Protein AF-A0A1J3IM29-F1 (afdb_monomer_lite)

Organism: Noccaea caerulescens (NCBI:txid107243)

InterPro domains:
  IPR008383 Apoptosis inhibitory 5 [PF05918] (1-287)
  IPR008383 Apoptosis inhibitory 5 [PTHR12758] (1-287)
  IPR016024 Armadillo-type fold [SSF48371] (6-242)

pLDDT: mean 90.08, std 7.33, range [56.84, 97.88]

Radius of gyration: 24.49 Å; chains: 1; bounding box: 59×44×67 Å

Foldseek 3Di:
DPPVVVVVVLVVLVVVLQVPVLVSLVVLLVCLVPDPDVVVNVVSLVSCLPPVLVCLVPRCPVQVVSLVSNLVSLLVSLPDDDPVSVVSSLVSNCVGPCNDPPHDLVSLLVSLVSLCVQLVLVDADDLPPPPPSLVSLLSSLVSSLVSLVVPHDPQSSLVSCLPHCLVCLVSHDPVSNLSVLQSLLSCLLSHALVSLLSCLQSLLVVLCVLLPLDCPVDDRPVSSNVSSVSSNVSSCVRHVLSCCQRQVNQDCPVDPSNPVVDHSVVSVVSNVSSVVSSVVVVVVVVD

Secondary structure (DSSP, 8-state):
--HHHHHHHHHHHHHHHHH-HHHHHHHHHHHHHH---HHHHHHHHHHIIIIIGGGHHHHS-SHHHHHHHHHHHHHHHTTS--HHHHHHHHHHHHTSGGGSTT--HHHHHHHHHHHHHHHTTTS---TTT-HHHHHHHHHHHHHHHHHHHTT---HHHHHHIIIIIGGGGGGS-HHHHHHHHHHHHHHGGG--HHHHHHHHHHHHHHHHHHS-SS--SSPP-HHHHHHHHHHHHHHHHHSGGGGHHHH------SSGGG-TTS--HHHHHHHHHHHHHHHHHHHHHT-

Structure (mmCIF, N/CA/C/O backbone):
data_AF-A0A1J3IM29-F1
#
_entry.id   AF-A0A1J3IM29-F1
#
loop_
_atom_site.group_PDB
_atom_site.id
_atom_site.type_symbol
_atom_site.label_atom_id
_atom_site.label_alt_id
_atom_site.label_comp_id
_atom_site.label_asym_id
_atom_site.label_entity_id
_atom_site.label_seq_id
_atom_site.pdbx_PDB_ins_code
_atom_site.Cartn_x
_atom_site.Cartn_y
_atom_site.Cartn_z
_atom_site.occupancy
_atom_site.B_iso_or_equiv
_atom_site.auth_seq_id
_atom_site.auth_comp_id
_atom_site.auth_asym_id
_atom_site.auth_atom_id
_atom_site.pdbx_PDB_model_num
ATOM 1 N N . GLU A 1 1 ? -22.068 -22.653 21.932 1.00 56.84 1 GLU A N 1
ATOM 2 C CA . GLU A 1 1 ? -22.688 -21.631 22.800 1.00 56.84 1 GLU A CA 1
ATOM 3 C C . GLU A 1 1 ? -24.128 -21.448 22.386 1.00 56.84 1 GLU A C 1
ATOM 5 O O . GLU A 1 1 ? -24.396 -21.373 21.188 1.00 56.84 1 GLU A O 1
ATOM 10 N N . GLU A 1 2 ? -25.035 -21.410 23.354 1.00 73.88 2 GLU A N 1
ATOM 11 C CA . GLU A 1 2 ? -26.433 -21.080 23.102 1.00 73.88 2 GLU A CA 1
ATOM 12 C C . GLU A 1 2 ? -26.524 -19.612 22.659 1.00 73.88 2 GLU A C 1
ATOM 14 O O . GLU A 1 2 ? -25.998 -18.722 23.323 1.00 73.88 2 GLU A O 1
ATOM 19 N N . SER A 1 3 ? -27.172 -19.343 21.519 1.00 81.62 3 SER A N 1
ATOM 20 C CA . SER A 1 3 ? -27.292 -17.985 20.952 1.00 81.62 3 SER A CA 1
ATOM 21 C C . SER A 1 3 ? -27.814 -16.966 21.970 1.00 81.62 3 SER A C 1
ATOM 23 O O . SER A 1 3 ? -27.378 -15.820 21.981 1.00 81.62 3 SER A O 1
ATOM 25 N N . VAL A 1 4 ? -28.714 -17.409 22.852 1.00 88.25 4 VAL A N 1
ATOM 26 C CA . VAL A 1 4 ? -29.333 -16.589 23.898 1.00 88.25 4 VAL A CA 1
ATOM 27 C C . VAL A 1 4 ? -28.310 -16.123 24.936 1.00 88.25 4 VAL A C 1
ATOM 29 O O . VAL A 1 4 ? -28.324 -14.960 25.331 1.00 88.25 4 VAL A O 1
ATOM 32 N N . GLU A 1 5 ? -27.399 -17.003 25.355 1.00 88.69 5 GLU A N 1
ATOM 33 C CA . GLU A 1 5 ? -26.349 -16.671 26.322 1.00 88.69 5 GLU A CA 1
ATOM 34 C C . GLU A 1 5 ? -25.374 -15.647 25.733 1.00 88.69 5 GLU A C 1
ATOM 36 O O . GLU A 1 5 ? -25.067 -14.635 26.364 1.00 88.69 5 GLU A O 1
ATOM 41 N N . ARG A 1 6 ? -24.960 -15.852 24.478 1.00 87.25 6 ARG A N 1
ATOM 42 C CA . ARG A 1 6 ? -24.097 -14.906 23.760 1.00 87.25 6 ARG A CA 1
ATOM 43 C C . ARG A 1 6 ? -24.734 -13.521 23.657 1.00 87.25 6 ARG A C 1
ATOM 45 O O . ARG A 1 6 ? -24.065 -12.519 23.904 1.00 87.25 6 ARG A O 1
ATOM 52 N N . ASP A 1 7 ? -26.016 -13.456 23.310 1.00 90.06 7 ASP A N 1
ATOM 53 C CA . ASP A 1 7 ? -26.728 -12.184 23.201 1.00 90.06 7 ASP A CA 1
ATOM 54 C C . ASP A 1 7 ? -26.839 -11.482 24.559 1.00 90.06 7 ASP A C 1
ATOM 56 O O . ASP A 1 7 ? -26.623 -10.270 24.640 1.00 90.06 7 ASP A O 1
ATOM 60 N N . ALA A 1 8 ? -27.082 -12.228 25.641 1.00 92.31 8 ALA A N 1
ATOM 61 C CA . ALA A 1 8 ? -27.077 -11.678 26.994 1.00 92.31 8 ALA A CA 1
ATOM 62 C C . ALA A 1 8 ? -25.703 -11.094 27.375 1.00 92.31 8 ALA A C 1
ATOM 64 O O . ALA A 1 8 ? -25.636 -9.969 27.879 1.00 92.31 8 ALA A O 1
ATOM 65 N N . VAL A 1 9 ? -24.605 -11.798 27.068 1.00 91.38 9 VAL A N 1
ATOM 66 C CA . VAL A 1 9 ? -23.230 -11.306 27.287 1.00 91.38 9 VAL A CA 1
ATOM 67 C C . VAL A 1 9 ? -22.970 -10.032 26.485 1.00 91.38 9 VAL A C 1
ATOM 69 O O . VAL A 1 9 ? -22.487 -9.038 27.029 1.00 91.38 9 VAL A O 1
ATOM 72 N N . HIS A 1 10 ? -23.346 -10.016 25.205 1.00 93.06 10 HIS A N 1
ATOM 73 C CA . HIS A 1 10 ? -23.180 -8.845 24.347 1.00 93.06 10 HIS A CA 1
ATOM 74 C C . HIS A 1 10 ? -23.930 -7.614 24.871 1.00 93.06 10 HIS A C 1
ATOM 76 O O . HIS A 1 10 ? -23.389 -6.505 24.811 1.00 93.06 10 HIS A O 1
ATOM 82 N N . GLN A 1 11 ? -25.149 -7.794 25.392 1.00 92.81 11 GLN A N 1
ATOM 83 C CA . GLN A 1 11 ? -25.939 -6.714 25.995 1.00 92.81 11 GLN A CA 1
ATOM 84 C C . GLN A 1 11 ? -25.337 -6.220 27.315 1.00 92.81 11 GLN A C 1
ATOM 86 O O . GLN A 1 11 ? -25.303 -5.010 27.565 1.00 92.81 11 GLN A O 1
ATOM 91 N N . ALA A 1 12 ? -24.819 -7.130 28.143 1.00 93.62 12 ALA A N 1
ATOM 92 C CA . ALA A 1 12 ? -24.136 -6.774 29.382 1.00 93.62 12 ALA A CA 1
ATOM 93 C C . ALA A 1 12 ? -22.876 -5.939 29.104 1.00 93.62 12 ALA A C 1
ATOM 95 O O . ALA A 1 12 ? -22.708 -4.864 29.679 1.00 93.62 12 ALA A O 1
ATOM 96 N N . PHE A 1 13 ? -22.038 -6.367 28.155 1.00 93.19 13 PHE A N 1
ATOM 97 C CA . PHE A 1 13 ? -20.877 -5.591 27.721 1.00 93.19 13 PHE A CA 1
ATOM 98 C C . PHE A 1 13 ? -21.275 -4.233 27.138 1.00 93.19 13 PHE A C 1
ATOM 100 O O . PHE A 1 13 ? -20.695 -3.226 27.532 1.00 93.19 13 PHE A O 1
ATOM 107 N N . MET A 1 14 ? -22.310 -4.149 26.296 1.00 95.12 14 MET A N 1
ATOM 108 C CA . MET A 1 14 ? -22.771 -2.852 25.778 1.00 95.12 14 MET A CA 1
ATOM 109 C C . MET A 1 14 ? -23.259 -1.910 26.876 1.00 95.12 14 MET A C 1
ATOM 111 O O . MET A 1 14 ? -23.044 -0.701 26.793 1.00 95.12 14 MET A O 1
ATOM 115 N N . SER A 1 15 ? -23.867 -2.451 27.928 1.00 94.19 15 SER A N 1
ATOM 116 C CA . SER A 1 15 ? -24.256 -1.664 29.098 1.00 94.19 15 SER A CA 1
ATOM 117 C C . SER A 1 15 ? -23.035 -1.088 29.826 1.00 94.19 15 SER A C 1
ATOM 119 O O . SER A 1 15 ? -23.058 0.086 30.189 1.00 94.19 15 SER A O 1
ATOM 121 N N . LEU A 1 16 ? -21.953 -1.862 29.977 1.00 93.44 16 LEU A N 1
ATOM 122 C CA . LEU A 1 16 ? -20.689 -1.386 30.561 1.00 93.44 16 LEU A CA 1
ATOM 123 C C . LEU A 1 16 ? -20.006 -0.334 29.679 1.00 93.44 16 LEU A C 1
ATOM 125 O O . LEU A 1 16 ? -19.586 0.707 30.177 1.00 93.44 16 LEU A O 1
ATOM 129 N N . PHE A 1 17 ? -19.974 -0.558 28.364 1.00 93.25 17 PHE A N 1
ATOM 130 C CA . PHE A 1 17 ? -19.426 0.399 27.402 1.00 93.25 17 PHE A CA 1
ATOM 131 C C . PHE A 1 17 ? -20.112 1.759 27.485 1.00 93.25 17 PHE A C 1
ATOM 133 O O . PHE A 1 17 ? -19.439 2.780 27.460 1.00 93.25 17 PHE A O 1
ATOM 140 N N . ARG A 1 18 ? -21.441 1.790 27.621 1.00 93.50 18 ARG A N 1
ATOM 141 C CA . ARG A 1 18 ? -22.179 3.053 27.766 1.00 93.50 18 ARG A CA 1
ATOM 142 C C . ARG A 1 18 ? -21.954 3.750 29.107 1.00 93.50 18 ARG A C 1
ATOM 144 O O . ARG A 1 18 ? -22.164 4.955 29.184 1.00 93.50 18 ARG A O 1
ATOM 151 N N . GLN A 1 19 ? -21.561 3.016 30.148 1.00 95.00 19 GLN A N 1
ATOM 152 C CA . GLN A 1 19 ? -21.218 3.601 31.447 1.00 95.00 19 GLN A CA 1
ATOM 153 C C . GLN A 1 19 ? -19.814 4.210 31.433 1.00 95.00 19 GLN A C 1
ATOM 155 O O . GLN A 1 19 ? -19.637 5.335 31.889 1.00 95.00 19 GLN A O 1
ATOM 160 N N . ASP A 1 20 ? -18.832 3.480 30.899 1.00 95.69 20 ASP A N 1
ATOM 161 C CA . ASP A 1 20 ? -17.453 3.949 30.764 1.00 95.69 20 ASP A CA 1
ATOM 162 C C . ASP A 1 20 ? -16.781 3.309 29.541 1.00 95.69 20 ASP A C 1
ATOM 164 O O . ASP A 1 20 ? -16.167 2.236 29.612 1.00 95.69 20 ASP A O 1
ATOM 168 N N . THR A 1 21 ? -16.885 3.988 28.395 1.00 95.25 21 THR A N 1
ATOM 169 C CA . THR A 1 21 ? -16.300 3.528 27.130 1.00 95.25 21 THR A CA 1
ATOM 170 C C . THR A 1 21 ? -14.787 3.356 27.245 1.00 95.25 21 THR A C 1
ATOM 172 O O . THR A 1 21 ? -14.227 2.396 26.715 1.00 95.25 21 THR A O 1
ATOM 175 N N . LYS A 1 22 ? -14.101 4.283 27.925 1.00 96.00 22 LYS A N 1
ATOM 176 C CA . LYS A 1 22 ? -12.635 4.334 27.971 1.00 96.00 22 LYS A CA 1
ATOM 177 C C . LYS A 1 22 ? -12.078 3.182 28.793 1.00 96.00 22 LYS A C 1
ATOM 179 O O . LYS A 1 22 ? -11.175 2.481 28.325 1.00 96.00 22 LYS A O 1
ATOM 184 N N . ALA A 1 23 ? -12.629 2.953 29.983 1.00 96.88 23 ALA A N 1
ATOM 185 C CA . ALA A 1 23 ? -12.246 1.823 30.818 1.00 96.88 23 ALA A CA 1
ATOM 186 C C . ALA A 1 23 ? -12.612 0.492 30.151 1.00 96.88 23 ALA A C 1
ATOM 188 O O . ALA A 1 23 ? -11.780 -0.414 30.127 1.00 96.88 23 ALA A O 1
ATOM 189 N N . SER A 1 24 ? -13.799 0.395 29.540 1.00 96.31 24 SER A N 1
ATOM 190 C CA . SER A 1 24 ? -14.258 -0.830 28.870 1.00 96.31 24 SER A CA 1
ATOM 191 C C . SER A 1 24 ? -13.368 -1.216 27.686 1.00 96.31 24 SER A C 1
ATOM 193 O O . SER A 1 24 ? -12.924 -2.360 27.604 1.00 96.31 24 SER A O 1
ATOM 195 N N . LEU A 1 25 ? -13.026 -0.262 26.808 1.00 95.44 25 LEU A N 1
ATOM 196 C CA . LEU A 1 25 ? -12.068 -0.485 25.717 1.00 95.44 25 LEU A CA 1
ATOM 197 C C . LEU A 1 25 ? -10.711 -0.935 26.251 1.00 95.44 25 LEU A C 1
ATOM 199 O O . LEU A 1 25 ? -10.160 -1.928 25.788 1.00 95.44 25 LEU A O 1
ATOM 203 N N . THR A 1 26 ? -10.185 -0.226 27.250 1.00 96.56 26 THR A N 1
ATOM 204 C CA . THR A 1 26 ? -8.879 -0.548 27.840 1.00 96.56 26 THR A CA 1
ATOM 205 C C . THR A 1 26 ? -8.868 -1.960 28.420 1.00 96.56 26 THR A C 1
ATOM 207 O O . THR A 1 26 ? -7.903 -2.696 28.230 1.00 96.56 26 THR A O 1
ATOM 210 N N . ALA A 1 27 ? -9.943 -2.353 29.105 1.00 95.88 27 ALA A N 1
ATOM 211 C CA . ALA A 1 27 ? -10.078 -3.682 29.679 1.00 95.88 27 ALA A CA 1
ATOM 212 C C . ALA A 1 27 ? -10.145 -4.769 28.597 1.00 95.88 27 ALA A C 1
ATOM 214 O O . ALA A 1 27 ? -9.446 -5.774 28.724 1.00 95.88 27 ALA A O 1
ATOM 215 N N . LEU A 1 28 ? -10.923 -4.561 27.525 1.00 94.31 28 LEU A N 1
ATOM 216 C CA . LEU A 1 28 ? -11.017 -5.536 26.436 1.00 94.31 28 LEU A CA 1
ATOM 217 C C . LEU A 1 28 ? -9.696 -5.697 25.680 1.00 94.31 28 LEU A C 1
ATOM 219 O O . LEU A 1 28 ? -9.256 -6.826 25.497 1.00 94.31 28 LEU A O 1
ATOM 223 N N . PHE A 1 29 ? -9.035 -4.600 25.302 1.00 94.25 29 PHE A N 1
ATOM 224 C CA . PHE A 1 29 ? -7.747 -4.669 24.600 1.00 94.25 29 PHE A CA 1
ATOM 225 C C . PHE A 1 29 ? -6.652 -5.305 25.473 1.00 94.25 29 PHE A C 1
ATOM 227 O O . PHE A 1 29 ? -5.885 -6.149 25.016 1.00 94.25 29 PHE A O 1
ATOM 234 N N . LYS A 1 30 ? -6.630 -5.000 26.777 1.00 93.44 30 LYS A N 1
ATOM 235 C CA . LYS A 1 30 ? -5.727 -5.682 27.715 1.00 93.44 30 LYS A CA 1
ATOM 236 C C . LYS A 1 30 ? -6.023 -7.181 27.806 1.00 93.44 30 LYS A C 1
ATOM 238 O O . LYS A 1 30 ? -5.105 -7.980 27.961 1.00 93.44 30 LYS A O 1
ATOM 243 N N . HIS A 1 31 ? -7.293 -7.575 27.733 1.00 92.06 31 HIS A N 1
ATOM 244 C CA . HIS A 1 31 ? -7.670 -8.983 27.738 1.00 92.06 31 HIS A CA 1
ATOM 245 C C . HIS A 1 31 ? -7.249 -9.692 26.445 1.00 92.06 31 HIS A C 1
ATOM 247 O O . HIS A 1 31 ? -6.734 -10.802 26.531 1.00 92.06 31 HIS A O 1
ATOM 253 N N . THR A 1 32 ? -7.379 -9.049 25.277 1.00 90.44 32 THR A N 1
ATOM 254 C CA . THR A 1 32 ? -6.909 -9.618 24.000 1.00 90.44 32 THR A CA 1
ATOM 255 C C . THR A 1 32 ? -5.394 -9.779 23.937 1.00 90.44 32 THR A C 1
ATOM 257 O O . THR A 1 32 ? -4.921 -10.670 23.242 1.00 90.44 32 THR A O 1
ATOM 260 N N . GLU A 1 33 ? -4.640 -8.943 24.655 1.00 87.81 33 GLU A N 1
ATOM 261 C CA . GLU A 1 33 ? -3.181 -9.070 24.788 1.00 87.81 33 GLU A CA 1
ATOM 262 C C . GLU A 1 33 ? -2.764 -10.139 25.809 1.00 87.81 33 GLU A C 1
ATOM 264 O O . GLU A 1 33 ? -1.732 -10.779 25.644 1.00 87.81 33 GLU A O 1
ATOM 269 N N . ALA A 1 34 ? -3.533 -10.319 26.887 1.00 88.06 34 ALA A N 1
ATOM 270 C CA . ALA A 1 34 ? -3.167 -11.214 27.987 1.00 88.06 34 ALA A CA 1
ATOM 271 C C . ALA A 1 34 ? -3.692 -12.650 27.835 1.00 88.06 34 ALA A C 1
ATOM 273 O O . ALA A 1 34 ? -3.187 -13.556 28.501 1.00 88.06 34 ALA A O 1
ATOM 274 N N . THR A 1 35 ? -4.748 -12.858 27.047 1.00 87.00 35 THR A N 1
ATOM 275 C CA . THR A 1 35 ? -5.334 -14.187 26.855 1.00 87.00 35 THR A CA 1
ATOM 276 C C . THR A 1 35 ? -4.407 -15.067 26.020 1.00 87.00 35 THR A C 1
ATOM 278 O O . THR A 1 35 ? -3.890 -14.634 24.998 1.00 87.00 35 THR A O 1
ATOM 281 N N . THR A 1 36 ? -4.222 -16.319 26.438 1.00 86.00 36 THR A N 1
ATOM 282 C CA . THR A 1 36 ? -3.525 -17.349 25.645 1.00 86.00 36 THR A CA 1
ATOM 283 C C . THR A 1 36 ? -4.501 -18.225 24.854 1.00 86.00 36 THR A C 1
ATOM 285 O O . THR A 1 36 ? -4.099 -19.231 24.280 1.00 86.00 36 THR A O 1
ATOM 288 N N . ASP A 1 37 ? -5.798 -17.913 24.913 1.00 91.31 37 ASP A N 1
ATOM 289 C CA . ASP A 1 37 ? -6.856 -18.619 24.195 1.00 91.31 37 ASP A CA 1
ATOM 290 C C . ASP A 1 37 ? -7.261 -17.812 22.955 1.00 91.31 37 ASP A C 1
ATOM 292 O O . ASP A 1 37 ? -7.951 -16.788 23.059 1.00 91.31 37 ASP A O 1
ATOM 296 N N . ASP A 1 38 ? -6.841 -18.302 21.788 1.00 88.06 38 ASP A N 1
ATOM 297 C CA . ASP A 1 38 ? -7.114 -17.693 20.484 1.00 88.06 38 ASP A CA 1
ATOM 298 C C . ASP A 1 38 ? -8.612 -17.627 20.165 1.00 88.06 38 ASP A C 1
ATOM 300 O O . ASP A 1 38 ? -9.064 -16.682 19.521 1.00 88.06 38 ASP A O 1
ATOM 304 N N . GLN A 1 39 ? -9.421 -18.581 20.644 1.00 90.31 39 GLN A N 1
ATOM 305 C CA . GLN A 1 39 ? -10.869 -18.552 20.417 1.00 90.31 39 GLN A CA 1
ATOM 306 C C . GLN A 1 39 ? -11.526 -17.433 21.220 1.00 90.31 39 GLN A C 1
ATOM 308 O O . GLN A 1 39 ? -12.464 -16.788 20.746 1.00 90.31 39 GLN A O 1
ATOM 313 N N . ILE A 1 40 ? -11.056 -17.200 22.447 1.00 90.62 40 ILE A N 1
ATOM 314 C CA . ILE A 1 40 ? -11.527 -16.083 23.269 1.00 90.62 40 ILE A CA 1
ATOM 315 C C . ILE A 1 40 ? -11.070 -14.761 22.656 1.00 90.62 40 ILE A C 1
ATOM 317 O O . ILE A 1 40 ? -11.888 -13.846 22.526 1.00 90.62 40 ILE A O 1
ATOM 321 N N . ARG A 1 41 ? -9.805 -14.666 22.230 1.00 92.38 41 ARG A N 1
ATOM 322 C CA . ARG A 1 41 ? -9.279 -13.481 21.545 1.00 92.38 41 ARG A CA 1
ATOM 323 C C . ARG A 1 41 ? -10.119 -13.135 20.316 1.00 92.38 41 ARG A C 1
ATOM 325 O O . ARG A 1 41 ? -10.608 -12.010 20.219 1.00 92.38 41 ARG A O 1
ATOM 332 N N . ASP A 1 42 ? -10.354 -14.110 19.442 1.00 91.25 42 ASP A N 1
ATOM 333 C CA . ASP A 1 42 ? -11.144 -13.935 18.223 1.00 91.25 42 ASP A CA 1
ATOM 334 C C . ASP A 1 42 ? -12.583 -13.499 18.542 1.00 91.25 42 ASP A C 1
ATOM 336 O O . ASP A 1 42 ? -13.084 -12.531 17.973 1.00 91.25 42 ASP A O 1
ATOM 340 N N . LYS A 1 43 ? -13.249 -14.116 19.530 1.00 92.06 43 LYS A N 1
ATOM 341 C CA . LYS A 1 43 ? -14.591 -13.684 19.969 1.00 92.06 43 LYS A CA 1
ATOM 342 C C . LYS A 1 43 ? -14.618 -12.233 20.450 1.00 92.06 43 LYS A C 1
ATOM 344 O O . LYS A 1 43 ? -15.558 -11.506 20.127 1.00 92.06 43 LYS A O 1
ATOM 349 N N . VAL A 1 44 ? -13.615 -11.805 21.215 1.00 93.00 44 VAL A N 1
ATOM 350 C CA . VAL A 1 44 ? -13.538 -10.435 21.744 1.00 93.00 44 VAL A CA 1
ATOM 351 C C . VAL A 1 44 ? -13.279 -9.434 20.622 1.00 93.00 44 VAL A C 1
ATOM 353 O O . VAL A 1 44 ? -13.958 -8.409 20.555 1.00 93.00 44 VAL A O 1
ATOM 356 N N . LEU A 1 45 ? -12.360 -9.735 19.704 1.00 92.81 45 LEU A N 1
ATOM 357 C CA . LEU A 1 45 ? -12.085 -8.883 18.547 1.00 92.81 45 LEU A CA 1
ATOM 358 C C . LEU A 1 45 ? -13.287 -8.800 17.599 1.00 92.81 45 LEU A C 1
ATOM 360 O O . LEU A 1 45 ? -13.664 -7.702 17.190 1.00 92.81 45 LEU A O 1
ATOM 364 N N . ASN A 1 46 ? -13.962 -9.922 17.336 1.00 92.62 46 ASN A N 1
ATOM 365 C CA . ASN A 1 46 ? -15.203 -9.952 16.562 1.00 92.62 46 ASN A CA 1
ATOM 366 C C . ASN A 1 46 ? -16.311 -9.134 17.243 1.00 92.62 46 ASN A C 1
ATOM 368 O O . ASN A 1 46 ? -17.018 -8.381 16.577 1.00 92.62 46 ASN A O 1
ATOM 372 N N . TYR A 1 47 ? -16.435 -9.197 18.572 1.00 93.94 47 TYR A N 1
ATOM 373 C CA . TYR A 1 47 ? -17.370 -8.345 19.309 1.00 93.94 47 TYR A CA 1
ATOM 374 C C . TYR A 1 47 ? -17.049 -6.854 19.145 1.00 93.94 47 TYR A C 1
ATOM 376 O O . TYR A 1 47 ? -17.943 -6.054 18.857 1.00 93.94 47 TYR A O 1
ATOM 384 N N . ILE A 1 48 ? -15.777 -6.472 19.293 1.00 93.31 48 ILE A N 1
ATOM 385 C CA . ILE A 1 48 ? -15.329 -5.089 19.095 1.00 93.31 48 ILE A CA 1
ATOM 386 C C . ILE A 1 48 ? -15.662 -4.628 17.667 1.00 93.31 48 ILE A C 1
ATOM 388 O O . ILE A 1 48 ? -16.294 -3.582 17.494 1.00 93.31 48 ILE A O 1
ATOM 392 N N . ARG A 1 49 ? -15.325 -5.436 16.657 1.00 93.69 49 ARG A N 1
ATOM 393 C CA . ARG A 1 49 ? -15.603 -5.159 15.243 1.00 93.69 49 ARG A CA 1
ATOM 394 C C . ARG A 1 49 ? -17.091 -5.001 14.953 1.00 93.69 49 ARG A C 1
ATOM 396 O O . ARG A 1 49 ? -17.483 -4.049 14.287 1.00 93.69 49 ARG A O 1
ATOM 403 N N . ASP A 1 50 ? -17.916 -5.917 15.447 1.00 93.94 50 ASP A N 1
ATOM 404 C CA . ASP A 1 50 ? -19.310 -6.033 15.013 1.00 93.94 50 ASP A CA 1
ATOM 405 C C . ASP A 1 50 ? -20.274 -5.199 15.864 1.00 93.94 50 ASP A C 1
ATOM 407 O O . ASP A 1 50 ? -21.373 -4.872 15.410 1.00 93.94 50 ASP A O 1
ATOM 411 N N . LYS A 1 51 ? -19.901 -4.868 17.108 1.00 93.94 51 LYS A N 1
ATOM 412 C CA . LYS A 1 51 ? -20.776 -4.172 18.069 1.00 93.94 51 LYS A CA 1
ATOM 413 C C . LYS A 1 51 ? -20.247 -2.813 18.506 1.00 93.94 51 LYS A C 1
ATOM 415 O O . LYS A 1 51 ? -21.047 -1.896 18.668 1.00 93.94 51 LYS A O 1
ATOM 420 N N . VAL A 1 52 ? -18.933 -2.654 18.674 1.00 92.56 52 VAL A N 1
ATOM 421 C CA . VAL A 1 52 ? -18.347 -1.402 19.185 1.00 92.56 52 VAL A CA 1
ATOM 422 C C . VAL A 1 52 ? -18.027 -0.439 18.044 1.00 92.56 52 VAL A C 1
ATOM 424 O O . VAL A 1 52 ? -18.477 0.707 18.056 1.00 92.56 52 VAL A O 1
ATOM 427 N N . PHE A 1 53 ? -17.288 -0.893 17.029 1.00 93.00 53 PHE A N 1
ATOM 428 C CA . PHE A 1 53 ? -16.841 -0.049 15.916 1.00 93.00 53 PHE A CA 1
ATOM 429 C C . PHE A 1 53 ? -17.977 0.642 15.140 1.00 93.00 53 PHE A C 1
ATOM 431 O O . PHE A 1 53 ? -17.828 1.831 14.828 1.00 93.00 53 PHE A O 1
ATOM 438 N N . PRO A 1 54 ? -19.131 -0.004 14.866 1.00 94.50 54 PRO A N 1
ATOM 439 C CA . PRO A 1 54 ? -20.253 0.655 14.196 1.00 94.50 54 PRO A CA 1
ATOM 440 C C . PRO A 1 54 ? -20.866 1.783 15.036 1.00 94.50 54 PRO A C 1
ATOM 442 O O . PRO A 1 54 ? -21.383 2.753 14.486 1.00 94.50 54 PRO A O 1
ATOM 445 N N . LEU A 1 55 ? -20.758 1.694 16.365 1.00 94.88 55 LEU A N 1
ATOM 446 C CA . LEU A 1 55 ? -21.281 2.674 17.317 1.00 94.88 55 LEU A CA 1
ATOM 447 C C . LEU A 1 55 ? -20.252 3.744 17.709 1.00 94.88 55 LEU A C 1
ATOM 449 O O . LEU A 1 55 ? -20.504 4.531 18.620 1.00 94.88 55 LEU A O 1
ATOM 453 N N . LYS A 1 56 ? -19.106 3.837 17.018 1.00 93.75 56 LYS A N 1
ATOM 454 C CA . LYS A 1 56 ? -18.037 4.801 17.346 1.00 93.75 56 LYS A CA 1
ATOM 455 C C . LYS A 1 56 ? -18.523 6.250 17.485 1.00 93.75 56 LYS A C 1
ATOM 457 O O . LYS A 1 56 ? -18.038 6.971 18.348 1.00 93.75 56 LYS A O 1
ATOM 462 N N . GLY A 1 57 ? -19.509 6.669 16.684 1.00 92.88 57 GLY A N 1
ATOM 463 C CA . GLY A 1 57 ? -20.070 8.025 16.734 1.00 92.88 57 GLY A CA 1
ATOM 464 C C . GLY A 1 57 ? -20.885 8.325 17.999 1.00 92.88 57 GLY A C 1
ATOM 465 O O . GLY A 1 57 ? -20.961 9.488 18.399 1.00 92.88 57 GLY A O 1
ATOM 466 N N . GLU A 1 58 ? -21.461 7.293 18.623 1.00 94.44 58 GLU A N 1
ATOM 467 C CA . GLU A 1 58 ? -22.170 7.347 19.910 1.00 94.44 58 GLU A CA 1
ATOM 468 C C . GLU A 1 58 ? -21.182 7.198 21.074 1.00 94.44 58 GLU A C 1
ATOM 470 O O . GLU A 1 58 ? -21.191 8.009 21.996 1.00 94.44 58 GLU A O 1
ATOM 475 N N . LEU A 1 59 ? -20.310 6.185 21.010 1.00 94.31 59 LEU A N 1
ATOM 476 C CA . LEU A 1 59 ? -19.502 5.732 22.145 1.00 94.31 59 LEU A CA 1
ATOM 477 C C . LEU A 1 59 ? -18.212 6.536 22.359 1.00 94.31 59 LEU A C 1
ATOM 479 O O . LEU A 1 59 ? -17.803 6.738 23.504 1.00 94.31 59 LEU A O 1
ATOM 483 N N . LEU A 1 60 ? -17.543 6.983 21.289 1.00 95.44 60 LEU A N 1
ATOM 484 C CA . LEU A 1 60 ? -16.263 7.693 21.387 1.00 95.44 60 LEU A CA 1
ATOM 485 C C . LEU A 1 60 ? -16.510 9.185 21.635 1.00 95.44 60 LEU A C 1
ATOM 487 O O . LEU A 1 60 ? -16.502 10.000 20.710 1.00 95.44 60 LEU A O 1
ATOM 491 N N . LYS A 1 61 ? -16.761 9.545 22.898 1.00 94.19 61 LYS A N 1
ATOM 492 C CA . LYS A 1 61 ? -16.944 10.931 23.355 1.00 94.19 61 LYS A CA 1
ATOM 493 C C . LYS A 1 61 ? -16.093 11.218 24.604 1.00 94.19 61 LYS A C 1
ATOM 495 O O . LYS A 1 61 ? -16.141 10.412 25.528 1.00 94.19 61 LYS A O 1
ATOM 500 N N . PRO A 1 62 ? -15.374 12.358 24.673 1.00 95.62 62 PRO A N 1
ATOM 501 C CA . PRO A 1 62 ? -15.129 13.341 23.607 1.00 95.62 62 PRO A CA 1
ATOM 502 C C . PRO A 1 62 ? -14.375 12.735 22.413 1.00 95.62 62 PRO A C 1
ATOM 504 O O . PRO A 1 62 ? -13.486 11.910 22.595 1.00 95.62 62 PRO A O 1
ATOM 507 N N . GLN A 1 63 ? -14.746 13.126 21.189 1.00 93.75 63 GLN A N 1
ATOM 508 C CA . GLN A 1 63 ? -14.368 12.392 19.974 1.00 93.75 63 GLN A CA 1
ATOM 509 C C . GLN A 1 63 ? -12.856 12.275 19.769 1.00 93.75 63 GLN A C 1
ATOM 511 O O . GLN A 1 63 ? -12.345 11.166 19.695 1.00 93.75 63 GLN A O 1
ATOM 516 N N . GLU A 1 64 ? -12.135 13.393 19.715 1.00 93.38 64 GLU A N 1
ATOM 517 C CA . GLU A 1 64 ? -10.696 13.380 19.426 1.00 93.38 64 GLU A CA 1
ATOM 518 C C . GLU A 1 64 ? -9.882 12.626 20.492 1.00 93.38 64 GLU A C 1
ATOM 520 O O . GLU A 1 64 ? -9.009 11.830 20.150 1.00 93.38 64 GLU A O 1
ATOM 525 N N . GLU A 1 65 ? -10.199 12.817 21.779 1.00 96.38 65 GLU A N 1
ATOM 526 C CA . GLU A 1 65 ? -9.523 12.115 22.879 1.00 96.38 65 GLU A CA 1
ATOM 527 C C . GLU A 1 65 ? -9.756 10.602 22.800 1.00 96.38 65 GLU A C 1
ATOM 529 O O . GLU A 1 65 ? -8.819 9.814 22.929 1.00 96.38 65 GLU A O 1
ATOM 534 N N . MET A 1 66 ? -11.000 10.188 22.559 1.00 97.31 66 MET A N 1
ATOM 535 C CA . MET A 1 66 ? -11.362 8.775 22.503 1.00 97.31 66 MET A CA 1
ATOM 536 C C . MET A 1 66 ? -10.840 8.088 21.239 1.00 97.31 66 MET A C 1
ATOM 538 O O . MET A 1 66 ? -10.398 6.942 21.312 1.00 97.31 66 MET A O 1
ATOM 542 N N . GLU A 1 67 ? -10.832 8.783 20.099 1.00 97.00 67 GLU A N 1
ATOM 543 C CA . GLU A 1 67 ? -10.209 8.305 18.860 1.00 97.00 67 GLU A CA 1
ATOM 544 C C . GLU A 1 67 ? -8.684 8.168 19.013 1.00 97.00 67 GLU A C 1
ATOM 546 O O . GLU A 1 67 ? -8.100 7.188 18.544 1.00 97.00 67 GLU A O 1
ATOM 551 N N . ARG A 1 68 ? -8.028 9.088 19.735 1.00 97.19 68 ARG A N 1
ATOM 552 C CA . ARG A 1 68 ? -6.610 8.940 20.090 1.00 97.19 68 ARG A CA 1
ATOM 553 C C . ARG A 1 68 ? -6.388 7.738 21.008 1.00 97.19 68 ARG A C 1
ATOM 555 O O . ARG A 1 68 ? -5.516 6.923 20.726 1.00 97.19 68 ARG A O 1
ATOM 562 N N . HIS A 1 69 ? -7.195 7.600 22.060 1.00 97.62 69 HIS A N 1
ATOM 563 C CA . HIS A 1 69 ? -7.081 6.503 23.025 1.00 97.62 69 HIS A CA 1
ATOM 564 C C . HIS A 1 69 ? -7.197 5.131 22.356 1.00 97.62 69 HIS A C 1
ATOM 566 O O . HIS A 1 69 ? -6.358 4.263 22.582 1.00 97.62 69 HIS A O 1
ATOM 572 N N . ILE A 1 70 ? -8.198 4.931 21.492 1.00 96.38 70 ILE A N 1
ATOM 573 C CA . ILE A 1 70 ? -8.357 3.656 20.780 1.00 96.38 70 ILE A CA 1
ATOM 574 C C . ILE A 1 70 ? -7.244 3.416 19.756 1.00 96.38 70 ILE A C 1
ATOM 576 O O . ILE A 1 70 ? -6.822 2.276 19.586 1.00 96.38 70 ILE A O 1
ATOM 580 N N . THR A 1 71 ? -6.715 4.471 19.129 1.00 96.88 71 THR A N 1
ATOM 581 C CA . THR A 1 71 ? -5.536 4.362 18.257 1.00 96.88 71 THR A CA 1
ATOM 582 C C . THR A 1 71 ? -4.331 3.837 19.036 1.00 96.88 71 THR A C 1
ATOM 584 O O . THR A 1 71 ? -3.647 2.930 18.568 1.00 96.88 71 THR A O 1
ATOM 587 N N . ASP A 1 72 ? -4.093 4.354 20.243 1.00 97.00 72 ASP A N 1
ATOM 588 C CA . ASP A 1 72 ? -2.983 3.917 21.093 1.00 97.00 72 ASP A CA 1
ATOM 589 C C . ASP A 1 72 ? -3.168 2.480 21.602 1.00 97.00 72 ASP A C 1
ATOM 591 O O . ASP A 1 72 ? -2.185 1.752 21.738 1.00 97.00 72 ASP A O 1
ATOM 595 N N . LEU A 1 73 ? -4.409 2.057 21.872 1.00 96.06 73 LEU A N 1
ATOM 596 C CA . LEU A 1 73 ? -4.719 0.661 22.201 1.00 96.06 73 LEU A CA 1
ATOM 597 C C . LEU A 1 73 ? -4.434 -0.264 21.015 1.00 96.06 73 LEU A C 1
ATOM 599 O O . LEU A 1 73 ? -3.711 -1.239 21.178 1.00 96.06 73 LEU A O 1
ATOM 603 N N . ILE A 1 74 ? -4.925 0.079 19.820 1.00 95.44 74 ILE A N 1
ATOM 604 C CA . ILE A 1 74 ? -4.678 -0.708 18.607 1.00 95.44 74 ILE A CA 1
ATOM 605 C C . ILE A 1 74 ? -3.177 -0.849 18.373 1.00 95.44 74 ILE A C 1
ATOM 607 O O . ILE A 1 74 ? -2.706 -1.970 18.239 1.00 95.44 74 ILE A O 1
ATOM 611 N N . LYS A 1 75 ? -2.413 0.252 18.415 1.00 95.06 75 LYS A N 1
ATOM 612 C CA . LYS A 1 75 ? -0.953 0.228 18.228 1.00 95.06 75 LYS A CA 1
ATOM 613 C C . LYS A 1 75 ? -0.231 -0.728 19.177 1.00 95.06 75 LYS A C 1
ATOM 615 O O . LYS A 1 75 ? 0.728 -1.368 18.761 1.00 95.06 75 LYS A O 1
ATOM 620 N N . LYS A 1 76 ? -0.668 -0.821 20.436 1.00 92.69 76 LYS A N 1
ATOM 621 C CA . LYS A 1 76 ? -0.081 -1.745 21.423 1.00 92.69 76 LYS A CA 1
ATOM 622 C C . LYS A 1 76 ? -0.391 -3.201 21.098 1.00 92.69 76 LYS A C 1
ATOM 624 O O . LYS A 1 76 ? 0.476 -4.054 21.254 1.00 92.69 76 LYS A O 1
ATOM 629 N N . SER A 1 77 ? -1.580 -3.457 20.567 1.00 91.19 77 SER A N 1
ATOM 630 C CA . SER A 1 77 ? -2.031 -4.803 20.234 1.00 91.19 77 SER A CA 1
ATOM 631 C C . SER A 1 77 ? -1.531 -5.317 18.881 1.00 91.19 77 SER A C 1
ATOM 633 O O . SER A 1 77 ? -1.821 -6.458 18.548 1.00 91.19 77 SER A O 1
ATOM 635 N N . LEU A 1 78 ? -0.760 -4.528 18.120 1.00 91.00 78 LEU A N 1
ATOM 636 C CA . LEU A 1 78 ? -0.200 -4.927 16.821 1.00 91.00 78 LEU A CA 1
ATOM 637 C C . LEU A 1 78 ? 0.982 -5.903 16.905 1.00 91.00 78 LEU A C 1
ATOM 639 O O . LEU A 1 78 ? 1.446 -6.339 15.861 1.00 91.00 78 LEU A O 1
ATOM 643 N N . GLY A 1 79 ? 1.513 -6.214 18.090 1.00 85.00 79 GLY A N 1
ATOM 644 C CA . GLY A 1 79 ? 2.720 -7.043 18.211 1.00 85.00 79 GLY A CA 1
ATOM 645 C C . GLY A 1 79 ? 2.557 -8.480 17.700 1.00 85.00 79 GLY A C 1
ATOM 646 O O . GLY A 1 79 ? 3.481 -9.012 17.097 1.00 85.00 79 GLY A O 1
ATOM 647 N N . ASP A 1 80 ? 1.386 -9.080 17.917 1.00 83.75 80 ASP A N 1
ATOM 648 C CA . ASP A 1 80 ? 1.053 -10.444 17.494 1.00 83.75 80 ASP A CA 1
ATOM 649 C C . ASP A 1 80 ? -0.365 -10.436 16.914 1.00 83.75 80 ASP A C 1
ATOM 651 O O . ASP A 1 80 ? -1.362 -10.554 17.636 1.00 83.75 80 ASP A O 1
ATOM 655 N N . VAL A 1 81 ? -0.459 -10.126 15.618 1.00 89.94 81 VAL A N 1
ATOM 656 C CA . VAL A 1 81 ? -1.732 -10.044 14.894 1.00 89.94 81 VAL A CA 1
ATOM 657 C C . VAL A 1 81 ? -1.686 -10.858 13.616 1.00 89.94 81 VAL A C 1
ATOM 659 O O . VAL A 1 81 ? -0.701 -10.837 12.878 1.00 89.94 81 VAL A O 1
ATOM 662 N N . SER A 1 82 ? -2.793 -11.528 13.309 1.00 89.94 82 SER A N 1
ATOM 663 C CA . SER A 1 82 ? -2.975 -12.118 11.982 1.00 89.94 82 SER A CA 1
ATOM 664 C C . SER A 1 82 ? -3.212 -11.030 10.925 1.00 89.94 82 SER A C 1
ATOM 666 O O . SER A 1 82 ? -3.647 -9.918 11.236 1.00 89.94 82 SER A O 1
ATOM 668 N N . GLY A 1 83 ? -3.018 -11.353 9.641 1.00 89.50 83 GLY A N 1
ATOM 669 C CA . GLY A 1 83 ? -3.330 -10.419 8.549 1.00 89.50 83 GLY A CA 1
ATOM 670 C C . GLY A 1 83 ? -4.800 -9.967 8.534 1.00 89.50 83 GLY A C 1
ATOM 671 O O . GLY A 1 83 ? -5.096 -8.820 8.205 1.00 89.50 83 GLY A O 1
ATOM 672 N N . GLY A 1 84 ? -5.728 -10.837 8.952 1.00 90.81 84 GLY A N 1
ATOM 673 C CA . GLY A 1 84 ? -7.148 -10.494 9.080 1.00 90.81 84 GLY A CA 1
ATOM 674 C C . GLY A 1 84 ? -7.420 -9.504 10.215 1.00 90.81 84 GLY A C 1
ATOM 675 O O . GLY A 1 84 ? -8.161 -8.539 10.025 1.00 90.81 84 GLY A O 1
ATOM 676 N N . GLU A 1 85 ? -6.783 -9.703 11.372 1.00 92.69 85 GLU A N 1
ATOM 677 C CA . GLU A 1 85 ? -6.865 -8.775 12.507 1.00 92.69 85 GLU A CA 1
ATOM 678 C C . GLU A 1 85 ? -6.250 -7.415 12.156 1.00 92.69 85 GLU A C 1
ATOM 680 O O . GLU A 1 85 ? -6.840 -6.374 12.450 1.00 92.69 85 GLU A O 1
ATOM 685 N N . PHE A 1 86 ? -5.103 -7.412 11.470 1.00 94.69 86 PHE A N 1
ATOM 686 C CA . PHE A 1 86 ? -4.463 -6.184 11.011 1.00 94.69 86 PHE A CA 1
ATOM 687 C C . PHE A 1 86 ? -5.364 -5.384 10.064 1.00 94.69 86 PHE A C 1
ATOM 689 O O . PHE A 1 86 ? -5.578 -4.192 10.288 1.00 94.69 86 PHE A O 1
ATOM 696 N N . ASN A 1 87 ? -5.950 -6.035 9.054 1.00 93.12 87 ASN A N 1
ATOM 697 C CA . ASN A 1 87 ? -6.867 -5.378 8.120 1.00 93.12 87 ASN A CA 1
ATOM 698 C C . ASN A 1 87 ? -8.091 -4.803 8.841 1.00 93.12 87 ASN A C 1
ATOM 700 O O . ASN A 1 87 ? -8.441 -3.647 8.628 1.00 93.12 87 ASN A O 1
ATOM 704 N N . MET A 1 88 ? -8.679 -5.558 9.772 1.00 94.44 88 MET A N 1
ATOM 705 C CA . MET A 1 88 ? -9.781 -5.078 10.608 1.00 94.44 88 MET A CA 1
ATOM 706 C C . MET A 1 88 ? -9.397 -3.820 11.408 1.00 94.44 88 MET A C 1
ATOM 708 O O . MET A 1 88 ? -10.187 -2.875 11.492 1.00 94.44 88 MET A O 1
ATOM 712 N N . PHE A 1 89 ? -8.202 -3.785 12.005 1.00 95.94 89 PHE A N 1
ATOM 713 C CA . PHE A 1 89 ? -7.724 -2.602 12.719 1.00 95.94 89 PHE A CA 1
ATOM 714 C C . PHE A 1 89 ? -7.489 -1.418 11.781 1.00 95.94 89 PHE A C 1
ATOM 716 O O . PHE A 1 89 ? -7.898 -0.304 12.108 1.00 95.94 89 PHE A O 1
ATOM 723 N N . MET A 1 90 ? -6.890 -1.640 10.613 1.00 95.94 90 MET A N 1
ATOM 724 C CA . MET A 1 90 ? -6.653 -0.587 9.624 1.00 95.94 90 MET A CA 1
ATOM 725 C C . MET A 1 90 ? -7.960 -0.010 9.066 1.00 95.94 90 MET A C 1
ATOM 727 O O . MET A 1 90 ? -8.106 1.214 8.992 1.00 95.94 90 MET A O 1
ATOM 731 N N . ASP A 1 91 ? -8.946 -0.852 8.765 1.00 94.44 91 ASP A N 1
ATOM 732 C CA . ASP A 1 91 ? -10.286 -0.427 8.347 1.00 94.44 91 ASP A CA 1
ATOM 733 C C . ASP A 1 91 ? -10.949 0.443 9.419 1.00 94.44 91 ASP A C 1
ATOM 735 O O . ASP A 1 91 ? -11.554 1.480 9.130 1.00 94.44 91 ASP A O 1
ATOM 739 N N . PHE A 1 92 ? -10.796 0.071 10.690 1.00 95.56 92 PHE A N 1
ATOM 740 C CA . PHE A 1 92 ? -11.332 0.877 11.773 1.00 95.56 92 PHE A CA 1
ATOM 741 C C . PHE A 1 92 ? -10.592 2.204 11.947 1.00 95.56 92 PHE A C 1
ATOM 743 O O . PHE A 1 92 ? -11.250 3.244 12.030 1.00 95.56 92 PHE A O 1
ATOM 750 N N . LEU A 1 93 ? -9.255 2.199 11.957 1.00 95.94 93 LEU A N 1
ATOM 751 C CA . LEU A 1 93 ? -8.442 3.411 12.084 1.00 95.94 93 LEU A CA 1
ATOM 752 C C . LEU A 1 93 ? -8.760 4.409 10.966 1.00 95.94 93 LEU A C 1
ATOM 754 O O . LEU A 1 93 ? -9.032 5.575 11.242 1.00 95.94 93 LEU A O 1
ATOM 758 N N . THR A 1 94 ? -8.823 3.957 9.712 1.00 94.44 94 THR A N 1
ATOM 759 C CA . THR A 1 94 ? -9.162 4.826 8.569 1.00 94.44 94 THR A CA 1
ATOM 760 C C . THR A 1 94 ? -10.583 5.390 8.633 1.00 94.44 94 THR A C 1
ATOM 762 O O . THR A 1 94 ? -10.873 6.414 8.013 1.00 94.44 94 THR A O 1
ATOM 765 N N . SER A 1 95 ? -11.461 4.774 9.427 1.00 94.00 95 SER A N 1
ATOM 766 C CA . SER A 1 95 ? -12.827 5.241 9.653 1.00 94.00 95 SER A CA 1
ATOM 767 C C . SER A 1 95 ? -12.963 6.317 10.744 1.00 94.00 95 SER A C 1
ATOM 769 O O . SER A 1 95 ? -14.056 6.871 10.909 1.00 94.00 95 SER A O 1
ATOM 771 N N . LEU A 1 96 ? -11.898 6.601 11.503 1.00 95.69 96 LEU A N 1
ATOM 772 C CA . LEU A 1 96 ? -11.885 7.620 12.556 1.00 95.69 96 LEU A CA 1
ATOM 773 C C . LEU A 1 96 ? -11.757 9.028 11.967 1.00 95.69 96 LEU A C 1
ATOM 775 O O . LEU A 1 96 ? -11.088 9.247 10.955 1.00 95.69 96 LEU A O 1
ATOM 779 N N . SER A 1 97 ? -12.353 10.020 12.628 1.00 94.06 97 SER A N 1
ATOM 780 C CA . SER A 1 97 ? -12.305 11.406 12.154 1.00 94.06 97 SER A CA 1
ATOM 781 C C . SER A 1 97 ? -10.893 11.997 12.149 1.00 94.06 97 SER A C 1
ATOM 783 O O . SER A 1 97 ? -10.556 12.721 11.210 1.00 94.06 97 SER A O 1
ATOM 785 N N . ILE A 1 98 ? -10.041 11.622 13.115 1.00 94.88 98 ILE A N 1
ATOM 786 C CA . ILE A 1 98 ? -8.630 12.041 13.182 1.00 94.88 98 ILE A CA 1
ATOM 787 C C . ILE A 1 98 ? -7.801 11.579 11.972 1.00 94.88 98 ILE A C 1
ATOM 789 O O . ILE A 1 98 ? -6.765 12.178 11.684 1.00 94.88 98 ILE A O 1
ATOM 793 N N . PHE A 1 99 ? -8.270 10.560 11.242 1.00 95.31 99 PHE A N 1
ATOM 794 C CA . PHE A 1 99 ? -7.662 10.029 10.017 1.00 95.31 99 PHE A CA 1
ATOM 795 C C . PHE A 1 99 ? -8.513 10.279 8.755 1.00 95.31 99 PHE A C 1
ATOM 797 O O . PHE A 1 99 ? -8.109 9.925 7.641 1.00 95.31 99 PHE A O 1
ATOM 804 N N . GLY A 1 100 ? -9.666 10.942 8.898 1.00 88.06 100 GLY A N 1
ATOM 805 C CA . GLY A 1 100 ? -10.612 11.209 7.814 1.00 88.06 100 GLY A CA 1
ATOM 806 C C . GLY A 1 100 ? -10.042 12.101 6.705 1.00 88.06 100 GLY A C 1
ATOM 807 O O . GLY A 1 100 ? -8.902 12.553 6.768 1.00 88.06 100 GLY A O 1
ATOM 808 N N . GLY A 1 101 ? -10.833 12.405 5.672 1.00 83.81 101 GLY A N 1
ATOM 809 C CA . GLY A 1 101 ? -10.341 13.040 4.432 1.00 83.81 101 GLY A CA 1
ATOM 810 C C . GLY A 1 101 ? -9.628 14.397 4.578 1.00 83.81 101 GLY A C 1
ATOM 811 O O . GLY A 1 101 ? -8.860 14.768 3.698 1.00 83.81 101 GLY A O 1
ATOM 812 N N . LYS A 1 102 ? -9.835 15.122 5.688 1.00 85.00 102 LYS A N 1
ATOM 813 C CA . LYS A 1 102 ? -9.160 16.400 6.001 1.00 85.00 102 LYS A CA 1
ATOM 814 C C . LYS A 1 102 ? -7.970 16.261 6.958 1.00 85.00 102 LYS A C 1
ATOM 816 O O . LYS A 1 102 ? -7.401 17.271 7.361 1.00 85.00 102 LYS A O 1
ATOM 821 N N . ALA A 1 103 ? -7.631 15.041 7.364 1.00 91.06 103 ALA A N 1
ATOM 822 C CA . ALA A 1 103 ? -6.513 14.793 8.260 1.00 91.06 103 ALA A CA 1
ATOM 823 C C . ALA A 1 103 ? -5.191 15.235 7.618 1.00 91.06 103 ALA A C 1
ATOM 825 O O . ALA A 1 103 ? -5.014 15.119 6.401 1.00 91.06 103 ALA A O 1
ATOM 826 N N . SER A 1 104 ? -4.290 15.750 8.454 1.00 92.25 104 SER A N 1
ATOM 827 C CA . SER A 1 104 ? -3.003 16.284 8.023 1.00 92.25 104 SER A CA 1
ATOM 828 C C . SER A 1 104 ? -2.053 15.185 7.540 1.00 92.25 104 SER A C 1
ATOM 830 O O . SER A 1 104 ? -2.277 13.991 7.766 1.00 92.25 104 SER A O 1
ATOM 832 N N . GLN A 1 105 ? -0.963 15.589 6.889 1.00 91.50 105 GLN A N 1
ATOM 833 C CA . GLN A 1 105 ? 0.059 14.659 6.415 1.00 91.50 105 GLN A CA 1
ATOM 834 C C . GLN A 1 105 ? 0.687 13.871 7.574 1.00 91.50 105 GLN A C 1
ATOM 836 O O . GLN A 1 105 ? 0.960 12.687 7.412 1.00 91.50 105 GLN A O 1
ATOM 841 N N . GLU A 1 106 ? 0.835 14.471 8.761 1.00 93.38 106 GLU A N 1
ATOM 842 C CA . GLU A 1 106 ? 1.354 13.789 9.955 1.00 93.38 106 GLU A CA 1
ATOM 843 C C . GLU A 1 106 ? 0.444 12.637 10.402 1.00 93.38 106 GLU A C 1
ATOM 845 O O . GLU A 1 106 ? 0.921 11.616 10.886 1.00 93.38 106 GLU A O 1
ATOM 850 N N . ARG A 1 107 ? -0.874 12.761 10.202 1.00 94.69 107 ARG A N 1
ATOM 851 C CA . ARG A 1 107 ? -1.832 11.688 10.508 1.00 94.69 107 ARG A CA 1
ATOM 852 C C . ARG A 1 107 ? -1.755 10.547 9.512 1.00 94.69 107 ARG A C 1
ATOM 854 O O . ARG A 1 107 ? -1.899 9.393 9.892 1.00 94.69 107 ARG A O 1
ATOM 861 N N . MET A 1 108 ? -1.513 10.857 8.243 1.00 95.56 108 MET A N 1
ATOM 862 C CA . MET A 1 108 ? -1.271 9.824 7.235 1.00 95.56 108 MET A CA 1
ATOM 863 C C . MET A 1 108 ? 0.064 9.130 7.476 1.00 95.56 108 MET A C 1
ATOM 865 O O . MET A 1 108 ? 0.140 7.912 7.370 1.00 95.56 108 MET A O 1
ATOM 869 N N . GLN A 1 109 ? 1.083 9.888 7.880 1.00 94.94 109 GLN A N 1
ATOM 870 C CA . GLN A 1 109 ? 2.373 9.347 8.287 1.00 94.94 109 GLN A CA 1
ATOM 871 C C . GLN A 1 109 ? 2.236 8.398 9.484 1.00 94.94 109 GLN A C 1
ATOM 873 O O . GLN A 1 109 ? 2.809 7.318 9.468 1.00 94.94 109 GLN A O 1
ATOM 878 N N . GLU A 1 110 ? 1.415 8.749 10.475 1.00 96.44 110 GLU A N 1
ATOM 879 C CA . GLU A 1 110 ? 1.121 7.883 11.621 1.00 96.44 110 GLU A CA 1
ATOM 880 C C . GLU A 1 110 ? 0.522 6.524 11.200 1.00 96.44 110 GLU A C 1
ATOM 882 O O . GLU A 1 110 ? 0.880 5.495 11.772 1.00 96.44 110 GLU A O 1
ATOM 887 N N . LEU A 1 111 ? -0.353 6.492 10.186 1.00 97.19 111 LEU A N 1
ATOM 888 C CA . LEU A 1 111 ? -0.878 5.236 9.629 1.00 97.19 111 LEU A CA 1
ATOM 889 C C . LEU A 1 111 ? 0.176 4.477 8.820 1.00 97.19 111 LEU A C 1
ATOM 891 O O . LEU A 1 111 ? 0.244 3.255 8.904 1.00 97.19 111 LEU A O 1
ATOM 895 N N . VAL A 1 112 ? 1.013 5.183 8.057 1.00 96.06 112 VAL A N 1
ATOM 896 C CA . VAL A 1 112 ? 2.127 4.559 7.332 1.00 96.06 112 VAL A CA 1
ATOM 897 C C . VAL A 1 112 ? 3.093 3.890 8.303 1.00 96.06 112 VAL A C 1
ATOM 899 O O . VAL A 1 112 ? 3.471 2.756 8.060 1.00 96.06 112 VAL A O 1
ATOM 902 N N . GLU A 1 113 ? 3.434 4.519 9.426 1.00 95.62 113 GLU A N 1
ATOM 903 C CA . GLU A 1 113 ? 4.336 3.942 10.434 1.00 95.62 113 GLU A CA 1
ATOM 904 C C . GLU A 1 113 ? 3.788 2.653 11.053 1.00 95.62 113 GLU A C 1
ATOM 906 O O . GLU A 1 113 ? 4.546 1.716 11.299 1.00 95.62 113 GLU A O 1
ATOM 911 N N . ILE A 1 114 ? 2.469 2.578 11.255 1.00 96.25 114 ILE A N 1
ATOM 912 C CA . ILE A 1 114 ? 1.792 1.345 11.676 1.00 96.25 114 ILE A CA 1
ATOM 913 C C . ILE A 1 114 ? 1.998 0.237 10.633 1.00 96.25 114 ILE A C 1
ATOM 915 O O . ILE A 1 114 ? 2.372 -0.884 10.976 1.00 96.25 114 ILE A O 1
ATOM 919 N N . VAL A 1 115 ? 1.775 0.557 9.357 1.00 96.62 115 VAL A N 1
ATOM 920 C CA . VAL A 1 115 ? 1.889 -0.401 8.251 1.00 96.62 115 VAL A CA 1
ATOM 921 C C . VAL A 1 115 ? 3.344 -0.808 7.995 1.00 96.62 115 VAL A C 1
ATOM 923 O O . VAL A 1 115 ? 3.619 -1.974 7.733 1.00 96.62 115 VAL A O 1
ATOM 926 N N . GLU A 1 116 ? 4.293 0.120 8.124 1.00 95.06 116 GLU A N 1
ATOM 927 C CA . GLU A 1 116 ? 5.732 -0.152 8.051 1.00 95.06 116 GLU A CA 1
ATOM 928 C C . GLU A 1 116 ? 6.185 -1.098 9.166 1.00 95.06 116 GLU A C 1
ATOM 930 O O . GLU A 1 116 ? 6.974 -2.005 8.905 1.00 95.06 116 GLU A O 1
ATOM 935 N N . GLY A 1 117 ? 5.674 -0.906 10.389 1.00 93.31 117 GLY A N 1
ATOM 936 C CA . GLY A 1 117 ? 5.953 -1.792 11.517 1.00 93.31 117 GLY A CA 1
ATOM 937 C C . GLY A 1 117 ? 5.482 -3.222 11.262 1.00 93.31 117 GLY A C 1
ATOM 938 O O . GLY A 1 117 ? 6.197 -4.163 11.590 1.00 93.31 117 GLY A O 1
ATOM 939 N N . GLN A 1 118 ? 4.326 -3.391 10.613 1.00 94.00 118 GLN A N 1
ATOM 940 C CA . GLN A 1 118 ? 3.839 -4.717 10.229 1.00 94.00 118 GLN A CA 1
ATOM 941 C C . GLN A 1 118 ? 4.579 -5.342 9.048 1.00 94.00 118 GLN A C 1
ATOM 943 O O . GLN A 1 118 ? 4.770 -6.556 9.004 1.00 94.00 118 GLN A O 1
ATOM 948 N N . ALA A 1 119 ? 5.032 -4.525 8.101 1.00 92.94 119 ALA A N 1
ATOM 949 C CA . ALA A 1 119 ? 5.803 -5.003 6.961 1.00 92.94 119 ALA A CA 1
ATOM 950 C C . ALA A 1 119 ? 7.220 -5.473 7.333 1.00 92.94 119 ALA A C 1
ATOM 952 O O . ALA A 1 119 ? 7.841 -6.148 6.517 1.00 92.94 119 ALA A O 1
ATOM 953 N N . ASP A 1 120 ? 7.720 -5.121 8.526 1.00 89.12 120 ASP A N 1
ATOM 954 C CA . ASP A 1 120 ? 9.039 -5.510 9.044 1.00 89.12 120 ASP A CA 1
ATOM 955 C C . ASP A 1 120 ? 10.184 -5.197 8.061 1.00 89.12 120 ASP A C 1
ATOM 957 O O . ASP A 1 120 ? 11.020 -6.033 7.710 1.00 89.12 120 ASP A O 1
ATOM 961 N N . LEU A 1 121 ? 10.208 -3.947 7.589 1.00 90.56 121 LEU A N 1
ATOM 962 C CA . LEU A 1 121 ? 11.117 -3.458 6.540 1.00 90.56 121 LEU A CA 1
ATOM 963 C C . LEU A 1 121 ? 12.597 -3.370 6.962 1.00 90.56 121 LEU A C 1
ATOM 965 O O . LEU A 1 121 ? 13.427 -2.901 6.183 1.00 90.56 121 LEU A O 1
ATOM 969 N N . ASP A 1 122 ? 12.936 -3.782 8.181 1.00 86.75 122 ASP A N 1
ATOM 970 C CA . ASP A 1 122 ? 14.314 -3.869 8.672 1.00 86.75 122 ASP A CA 1
ATOM 971 C C . ASP A 1 122 ? 14.857 -5.313 8.631 1.00 86.75 122 ASP A C 1
ATOM 973 O O . ASP A 1 122 ? 16.056 -5.540 8.819 1.00 86.75 122 ASP A O 1
ATOM 977 N N . SER A 1 123 ? 13.998 -6.296 8.347 1.00 86.06 123 SER A N 1
ATOM 978 C CA . SER A 1 123 ? 14.360 -7.711 8.280 1.00 86.06 123 SER A CA 1
ATOM 979 C C . SER A 1 123 ? 15.070 -8.090 6.973 1.00 86.06 123 SER A C 1
ATOM 981 O O . SER A 1 123 ? 14.908 -7.464 5.919 1.00 86.06 123 SER A O 1
ATOM 983 N N . GLN A 1 124 ? 15.883 -9.150 7.015 1.00 84.31 124 GLN A N 1
ATOM 984 C CA . GLN A 1 124 ? 16.502 -9.684 5.801 1.00 84.31 124 GLN A CA 1
ATOM 985 C C . GLN A 1 124 ? 15.453 -10.357 4.912 1.00 84.31 124 GLN A C 1
ATOM 987 O O . GLN A 1 124 ? 14.605 -11.105 5.387 1.00 84.31 124 GLN A O 1
ATOM 992 N N . PHE A 1 125 ? 15.546 -10.121 3.605 1.00 85.44 125 PHE A N 1
ATOM 993 C CA . PHE A 1 125 ? 14.667 -10.756 2.631 1.00 85.44 125 PHE A CA 1
ATOM 994 C C . PHE A 1 125 ? 15.228 -12.118 2.203 1.00 85.44 125 PHE A C 1
ATOM 996 O O . PHE A 1 125 ? 16.228 -12.172 1.481 1.00 85.44 125 PHE A O 1
ATOM 1003 N N . ASP A 1 126 ? 14.588 -13.207 2.633 1.00 80.12 126 ASP A N 1
ATOM 1004 C CA . ASP A 1 126 ? 14.926 -14.571 2.214 1.00 80.12 126 ASP A CA 1
ATOM 1005 C C . ASP A 1 126 ? 13.876 -15.138 1.253 1.00 80.12 126 ASP A C 1
ATOM 1007 O O . ASP A 1 126 ? 12.802 -15.584 1.643 1.00 80.12 126 ASP A O 1
ATOM 1011 N N . VAL A 1 127 ? 14.230 -15.178 -0.031 1.00 72.56 127 VAL A N 1
ATOM 1012 C CA . VAL A 1 127 ? 13.346 -15.686 -1.092 1.00 72.56 127 VAL A CA 1
ATOM 1013 C C . VAL A 1 127 ? 13.234 -17.212 -1.105 1.00 72.56 127 VAL A C 1
ATOM 1015 O O . VAL A 1 127 ? 12.355 -17.759 -1.762 1.00 72.56 127 VAL A O 1
ATOM 1018 N N . THR A 1 128 ? 14.136 -17.923 -0.426 1.00 69.31 128 THR A N 1
ATOM 1019 C CA . THR A 1 128 ? 14.194 -19.391 -0.480 1.00 69.31 128 THR A CA 1
ATOM 1020 C C . THR A 1 128 ? 13.409 -20.082 0.628 1.00 69.31 128 THR A C 1
ATOM 1022 O O . THR A 1 128 ? 12.995 -21.223 0.430 1.00 69.31 128 THR A O 1
ATOM 1025 N N . GLY A 1 129 ? 13.188 -19.403 1.757 1.00 64.00 129 GLY A N 1
ATOM 1026 C CA . GLY A 1 129 ? 12.492 -19.954 2.921 1.00 64.00 129 GLY A CA 1
ATOM 1027 C C . GLY A 1 129 ? 11.160 -19.290 3.271 1.00 64.00 129 GLY A C 1
ATOM 1028 O O . GLY A 1 129 ?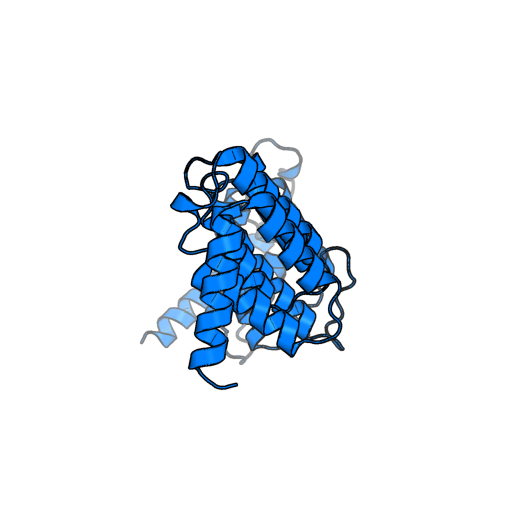 10.367 -19.923 3.963 1.00 64.00 129 GLY A O 1
ATOM 1029 N N . ASP A 1 130 ? 10.897 -18.061 2.809 1.00 66.88 130 ASP A N 1
ATOM 1030 C CA . ASP A 1 130 ? 9.817 -17.229 3.354 1.00 66.88 130 ASP A CA 1
ATOM 1031 C C . ASP A 1 130 ? 8.981 -16.541 2.256 1.00 66.88 130 ASP A C 1
ATOM 1033 O O . ASP A 1 130 ? 9.171 -15.373 1.900 1.00 66.88 130 ASP A O 1
ATOM 1037 N N . THR A 1 131 ? 8.0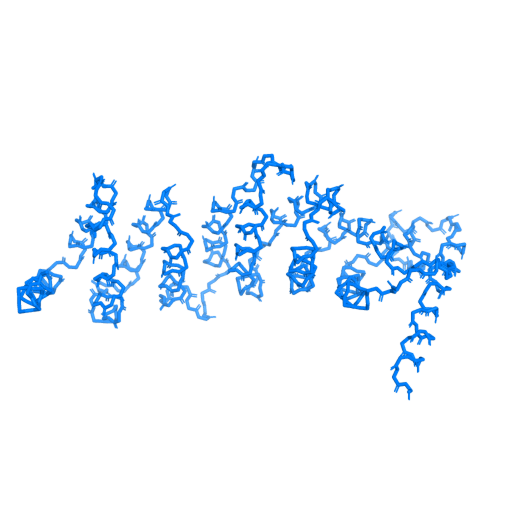30 -17.286 1.685 1.00 75.75 131 THR A N 1
ATOM 1038 C CA . THR A 1 131 ? 7.004 -16.711 0.797 1.00 75.75 131 THR A CA 1
ATOM 1039 C C . THR A 1 131 ? 6.026 -15.810 1.548 1.00 75.75 131 THR A C 1
ATOM 1041 O O . THR A 1 131 ? 5.429 -14.918 0.948 1.00 75.75 131 THR A O 1
ATOM 1044 N N . ASP A 1 132 ? 5.886 -15.995 2.857 1.00 84.50 132 ASP A N 1
ATOM 1045 C CA . ASP A 1 132 ? 4.941 -15.238 3.674 1.00 84.50 132 ASP A CA 1
ATOM 1046 C C . ASP A 1 132 ? 5.413 -13.788 3.835 1.00 84.50 132 ASP A C 1
ATOM 1048 O O . ASP A 1 132 ? 4.604 -12.858 3.861 1.00 84.50 132 ASP A O 1
ATOM 1052 N N . HIS A 1 133 ? 6.726 -13.558 3.834 1.00 88.38 133 HIS A N 1
ATOM 1053 C CA . HIS A 1 133 ? 7.296 -12.222 3.871 1.00 88.38 133 HIS A CA 1
ATOM 1054 C C . HIS A 1 133 ? 6.957 -11.409 2.619 1.00 88.38 133 HIS A C 1
ATOM 1056 O O . HIS A 1 133 ? 6.529 -10.260 2.747 1.00 88.38 133 HIS A O 1
ATOM 1062 N N . ILE A 1 134 ? 7.084 -11.970 1.408 1.00 90.44 134 ILE A N 1
ATOM 1063 C CA . ILE A 1 134 ? 6.701 -11.223 0.197 1.00 90.44 134 ILE A CA 1
ATOM 1064 C C . ILE A 1 134 ? 5.188 -10.953 0.165 1.00 90.44 134 ILE A C 1
ATOM 1066 O O . ILE A 1 134 ? 4.770 -9.862 -0.227 1.00 90.44 134 ILE A O 1
ATOM 1070 N N . ASP A 1 135 ? 4.375 -11.886 0.656 1.00 90.94 135 ASP A N 1
ATOM 1071 C CA . ASP A 1 135 ? 2.919 -11.740 0.742 1.00 90.94 135 ASP A CA 1
ATOM 1072 C C . ASP A 1 135 ? 2.518 -10.632 1.720 1.00 90.94 135 ASP A C 1
ATOM 1074 O O . ASP A 1 135 ? 1.702 -9.759 1.397 1.00 90.94 135 ASP A O 1
ATOM 1078 N N . ARG A 1 136 ? 3.147 -10.619 2.899 1.00 92.00 136 ARG A N 1
ATOM 1079 C CA . ARG A 1 136 ? 2.999 -9.575 3.915 1.00 92.00 136 ARG A CA 1
ATOM 1080 C C . ARG A 1 136 ? 3.457 -8.221 3.388 1.00 92.00 136 ARG A C 1
ATOM 1082 O O . ARG A 1 136 ? 2.738 -7.238 3.555 1.00 92.00 136 ARG A O 1
ATOM 1089 N N . PHE A 1 137 ? 4.606 -8.170 2.714 1.00 93.69 137 PHE A N 1
ATOM 1090 C CA . PHE A 1 137 ? 5.138 -6.948 2.115 1.00 93.69 137 PHE A CA 1
ATOM 1091 C C . PHE A 1 137 ? 4.157 -6.351 1.101 1.00 93.69 137 PHE A C 1
ATOM 1093 O O . PHE A 1 137 ? 3.825 -5.171 1.200 1.00 93.69 137 PHE A O 1
ATOM 1100 N N . ILE A 1 138 ? 3.662 -7.158 0.153 1.00 93.19 138 ILE A N 1
ATOM 1101 C CA . ILE A 1 138 ? 2.712 -6.708 -0.876 1.00 93.19 138 ILE A CA 1
ATOM 1102 C C . ILE A 1 138 ? 1.415 -6.221 -0.224 1.00 93.19 138 ILE A C 1
ATOM 1104 O O . ILE A 1 138 ? 0.941 -5.135 -0.554 1.00 93.19 138 ILE A O 1
ATOM 1108 N N . SER A 1 139 ? 0.884 -6.980 0.737 1.00 93.50 139 SER A N 1
ATOM 1109 C CA . SER A 1 139 ? -0.346 -6.617 1.451 1.00 93.50 139 SER A CA 1
ATOM 1110 C C . SER A 1 139 ? -0.189 -5.286 2.191 1.00 93.50 139 SER A C 1
ATOM 1112 O O . SER A 1 139 ? -1.022 -4.393 2.058 1.00 93.50 139 SER A O 1
ATOM 1114 N N . CYS A 1 140 ? 0.919 -5.098 2.912 1.00 95.75 140 CYS A N 1
ATOM 1115 C CA . CYS A 1 140 ? 1.204 -3.845 3.607 1.00 95.75 140 CYS A CA 1
ATOM 1116 C C . CYS A 1 140 ? 1.400 -2.681 2.628 1.00 95.75 140 CYS A C 1
ATOM 1118 O O . CYS A 1 140 ? 0.898 -1.582 2.861 1.00 95.75 140 CYS A O 1
ATOM 1120 N N . LEU A 1 141 ? 2.078 -2.909 1.503 1.00 94.56 141 LEU A N 1
ATOM 1121 C CA . LEU A 1 141 ? 2.276 -1.884 0.483 1.00 94.56 141 LEU A CA 1
ATOM 1122 C C . LEU A 1 141 ? 0.940 -1.399 -0.104 1.00 94.56 141 LEU A C 1
ATOM 1124 O O . LEU A 1 141 ? 0.741 -0.193 -0.259 1.00 94.56 141 LEU A O 1
ATOM 1128 N N . GLN A 1 142 ? 0.013 -2.323 -0.372 1.00 92.81 142 GLN A N 1
ATOM 1129 C CA . GLN A 1 142 ? -1.346 -2.014 -0.828 1.00 92.81 142 GLN A CA 1
ATOM 1130 C C . GLN A 1 142 ? -2.143 -1.248 0.235 1.00 92.81 142 GLN A C 1
ATOM 1132 O O . GLN A 1 142 ? -2.780 -0.244 -0.081 1.00 92.81 142 GLN A O 1
ATOM 1137 N N . THR A 1 143 ? -2.050 -1.650 1.505 1.00 94.62 143 THR A N 1
ATOM 1138 C CA . THR A 1 143 ? -2.694 -0.945 2.624 1.00 94.62 143 THR A CA 1
ATOM 1139 C C . THR A 1 143 ? -2.161 0.481 2.800 1.00 94.62 143 THR A C 1
ATOM 1141 O O . THR A 1 143 ? -2.922 1.383 3.143 1.00 94.62 143 THR A O 1
ATOM 1144 N N . ALA A 1 144 ? -0.871 0.721 2.543 1.00 95.19 144 ALA A N 1
ATOM 1145 C CA . ALA A 1 144 ? -0.253 2.040 2.688 1.00 95.19 144 ALA A CA 1
ATOM 1146 C C . ALA A 1 144 ? -0.532 3.000 1.515 1.00 95.19 144 ALA A C 1
ATOM 1148 O O . ALA A 1 144 ? -0.431 4.222 1.669 1.00 95.19 144 ALA A O 1
ATOM 1149 N N . LEU A 1 145 ? -0.901 2.477 0.343 1.00 92.75 145 LEU A N 1
ATOM 1150 C CA . LEU A 1 145 ? -1.071 3.247 -0.891 1.00 92.75 145 LEU A CA 1
ATOM 1151 C C . LEU A 1 145 ? -2.032 4.443 -0.759 1.00 92.75 145 LEU A C 1
ATOM 1153 O O . LEU A 1 145 ? -1.646 5.546 -1.169 1.00 92.75 145 LEU A O 1
ATOM 1157 N N . PRO A 1 146 ? -3.233 4.317 -0.153 1.00 92.75 146 PRO A N 1
ATOM 1158 C CA . PRO A 1 146 ? -4.124 5.460 0.041 1.00 92.75 146 PRO A CA 1
ATOM 1159 C C . PRO A 1 146 ? -3.492 6.579 0.878 1.00 92.75 146 PRO A C 1
ATOM 1161 O O . PRO A 1 146 ? -3.829 7.751 0.704 1.00 92.75 146 PRO A O 1
ATOM 1164 N N . PHE A 1 147 ? -2.559 6.246 1.774 1.00 94.56 147 PHE A N 1
ATOM 1165 C CA . PHE A 1 147 ? -1.865 7.220 2.615 1.00 94.56 147 PHE A CA 1
ATOM 1166 C C . PHE A 1 147 ? -0.761 7.938 1.834 1.00 94.56 147 PHE A C 1
ATOM 1168 O O . PHE A 1 147 ? -0.601 9.154 1.976 1.00 94.56 147 PHE A O 1
ATOM 1175 N N . PHE A 1 148 ? -0.069 7.234 0.933 1.00 93.38 148 PHE A N 1
ATOM 1176 C CA . PHE A 1 148 ? 0.892 7.848 0.011 1.00 93.38 148 PHE A CA 1
ATOM 1177 C C . PHE A 1 148 ? 0.221 8.822 -0.955 1.00 93.38 148 PHE A C 1
ATOM 1179 O O . PHE A 1 148 ? 0.719 9.928 -1.171 1.00 93.38 148 PHE A O 1
ATOM 1186 N N . ALA A 1 149 ? -0.950 8.459 -1.486 1.00 90.50 149 ALA A N 1
ATOM 1187 C CA . ALA A 1 149 ? -1.750 9.340 -2.337 1.00 90.50 149 ALA A CA 1
ATOM 1188 C C . ALA A 1 149 ? -2.169 10.636 -1.614 1.00 90.50 149 ALA A C 1
ATOM 1190 O O . ALA A 1 149 ? -2.382 11.668 -2.248 1.00 90.50 149 ALA A O 1
ATOM 1191 N N . ARG A 1 150 ? -2.231 10.600 -0.278 1.00 91.12 150 ARG A N 1
ATOM 1192 C CA . ARG A 1 150 ? -2.514 11.746 0.597 1.00 91.12 150 ARG A CA 1
ATOM 1193 C C . ARG A 1 150 ? -1.255 12.457 1.111 1.00 91.12 150 ARG A C 1
ATOM 1195 O O . ARG A 1 150 ? -1.352 13.307 1.993 1.00 91.12 150 ARG A O 1
ATOM 1202 N N . GLY A 1 151 ? -0.089 12.143 0.548 1.00 88.81 151 GLY A N 1
ATOM 1203 C CA . GLY A 1 151 ? 1.171 12.843 0.791 1.00 88.81 151 GLY A CA 1
ATOM 1204 C C . GLY A 1 151 ? 2.075 12.218 1.853 1.00 88.81 151 GLY A C 1
ATOM 1205 O O . GLY A 1 151 ? 3.156 12.755 2.090 1.00 88.81 151 GLY A O 1
ATOM 1206 N N . ALA A 1 152 ? 1.703 11.103 2.490 1.00 92.75 152 ALA A N 1
ATOM 1207 C CA . ALA A 1 152 ? 2.637 10.419 3.383 1.00 92.75 152 ALA A CA 1
ATOM 1208 C C . ALA A 1 152 ? 3.834 9.851 2.587 1.00 92.75 152 ALA A C 1
ATOM 1210 O O . ALA A 1 152 ? 3.648 9.318 1.489 1.00 92.75 152 ALA A O 1
ATOM 1211 N N . PRO A 1 153 ? 5.076 9.968 3.083 1.00 89.12 153 PRO A N 1
ATOM 1212 C CA . PRO A 1 153 ? 6.240 9.397 2.415 1.00 89.12 153 PRO A CA 1
ATOM 1213 C C . PRO A 1 153 ? 6.213 7.860 2.417 1.00 89.12 153 PRO A C 1
ATOM 1215 O O . PRO A 1 153 ? 6.128 7.233 3.461 1.00 89.12 153 PRO A O 1
ATOM 1218 N N . GLY A 1 154 ? 6.395 7.245 1.244 1.00 87.56 154 GLY A N 1
ATOM 1219 C CA . GLY A 1 154 ? 6.580 5.790 1.087 1.00 87.56 154 GLY A CA 1
ATOM 1220 C C . GLY A 1 154 ? 8.042 5.351 0.952 1.00 87.56 154 GLY A C 1
ATOM 1221 O O . GLY A 1 154 ? 8.341 4.337 0.320 1.00 87.56 154 GLY A O 1
ATOM 1222 N N . SER A 1 155 ? 8.989 6.147 1.457 1.00 87.81 155 SER A N 1
ATOM 1223 C CA . SER A 1 155 ? 10.416 5.954 1.173 1.00 87.81 155 SER A CA 1
ATOM 1224 C C . SER A 1 155 ? 10.986 4.661 1.760 1.00 87.81 155 SER A C 1
ATOM 1226 O O . SER A 1 155 ? 11.843 4.068 1.109 1.00 87.81 155 SER A O 1
ATOM 1228 N N . LYS A 1 156 ? 10.522 4.179 2.925 1.00 91.50 156 LYS A N 1
ATOM 1229 C CA . LYS A 1 156 ? 11.018 2.915 3.502 1.00 91.50 156 LYS A CA 1
ATOM 1230 C C . LYS A 1 156 ? 10.647 1.710 2.642 1.00 91.50 156 LYS A C 1
ATOM 1232 O O . LYS A 1 156 ? 11.541 0.952 2.279 1.00 91.50 156 LYS A O 1
ATOM 1237 N N . PHE A 1 157 ? 9.384 1.594 2.228 1.00 93.25 157 PHE A N 1
ATOM 1238 C CA . PHE A 1 157 ? 8.927 0.533 1.319 1.00 93.25 157 PHE A CA 1
ATOM 1239 C C . PHE A 1 157 ? 9.737 0.498 0.020 1.00 93.25 157 PHE A C 1
ATOM 1241 O O . PHE A 1 157 ? 10.187 -0.560 -0.423 1.00 93.25 157 PHE A O 1
ATOM 1248 N N . LEU A 1 158 ? 9.972 1.665 -0.578 1.00 89.44 158 LEU A N 1
ATOM 1249 C CA . LEU A 1 158 ? 10.727 1.780 -1.826 1.00 89.44 158 LEU A CA 1
ATOM 1250 C C . LEU A 1 158 ? 12.218 1.481 -1.632 1.00 89.44 158 LEU A C 1
ATOM 1252 O O . LEU A 1 158 ? 12.827 0.802 -2.455 1.00 89.44 158 LEU A O 1
ATOM 1256 N N . ASN A 1 159 ? 12.809 1.942 -0.529 1.00 89.75 159 ASN A N 1
ATOM 1257 C CA . ASN A 1 159 ? 14.192 1.621 -0.185 1.00 89.75 159 ASN A CA 1
ATOM 1258 C C . ASN A 1 159 ? 14.372 0.116 0.032 1.00 89.75 159 ASN A C 1
ATOM 1260 O O . ASN A 1 159 ? 15.349 -0.449 -0.458 1.00 89.75 159 ASN A O 1
ATOM 1264 N N . TYR A 1 160 ? 13.429 -0.524 0.726 1.00 93.00 160 TYR A N 1
ATOM 1265 C CA . TYR A 1 160 ? 13.426 -1.965 0.941 1.00 93.00 160 TYR A CA 1
ATOM 1266 C C . TYR A 1 160 ? 13.303 -2.726 -0.380 1.00 93.00 160 TYR A C 1
ATOM 1268 O O . TYR A 1 160 ? 14.118 -3.597 -0.686 1.00 93.00 160 TYR A O 1
ATOM 1276 N N . THR A 1 161 ? 12.355 -2.300 -1.221 1.00 92.19 161 THR A N 1
ATOM 1277 C CA . THR A 1 161 ? 12.169 -2.815 -2.582 1.00 92.19 161 THR A CA 1
ATOM 1278 C C . THR A 1 161 ? 13.479 -2.784 -3.365 1.00 92.19 161 THR A C 1
ATOM 1280 O O . THR A 1 161 ? 13.904 -3.804 -3.901 1.00 92.19 161 THR A O 1
ATOM 1283 N N . ASN A 1 162 ? 14.147 -1.628 -3.408 1.00 89.50 162 ASN A N 1
ATOM 1284 C CA . ASN A 1 162 ? 15.362 -1.448 -4.199 1.00 89.50 162 ASN A CA 1
ATOM 1285 C C . ASN A 1 162 ? 16.545 -2.272 -3.676 1.00 89.50 162 ASN A C 1
ATOM 1287 O O . ASN A 1 162 ? 17.330 -2.802 -4.457 1.00 89.50 162 ASN A O 1
ATOM 1291 N N . LYS A 1 163 ? 16.701 -2.342 -2.349 1.00 89.69 163 LYS A N 1
ATOM 1292 C CA . LYS A 1 163 ? 17.862 -2.972 -1.708 1.00 89.69 163 LYS A CA 1
ATOM 1293 C C . LYS A 1 163 ? 17.749 -4.487 -1.599 1.00 89.69 163 LYS A C 1
ATOM 1295 O O . LYS A 1 163 ? 18.774 -5.159 -1.658 1.00 89.69 163 LYS A O 1
ATOM 1300 N N . HIS A 1 164 ? 16.540 -5.006 -1.410 1.00 90.88 164 HIS A N 1
ATOM 1301 C CA . HIS A 1 164 ? 16.330 -6.400 -1.029 1.00 90.88 164 HIS A CA 1
ATOM 1302 C C . HIS A 1 164 ? 15.487 -7.164 -2.048 1.00 90.88 164 HIS A C 1
ATOM 1304 O O . HIS A 1 164 ? 15.898 -8.234 -2.495 1.00 90.88 164 HIS A O 1
ATOM 1310 N N . ILE A 1 165 ? 14.356 -6.598 -2.479 1.00 91.69 165 ILE A N 1
ATOM 1311 C CA . ILE A 1 165 ? 13.395 -7.324 -3.319 1.00 91.69 165 ILE A CA 1
ATOM 1312 C C . ILE A 1 165 ? 13.838 -7.367 -4.785 1.00 91.69 1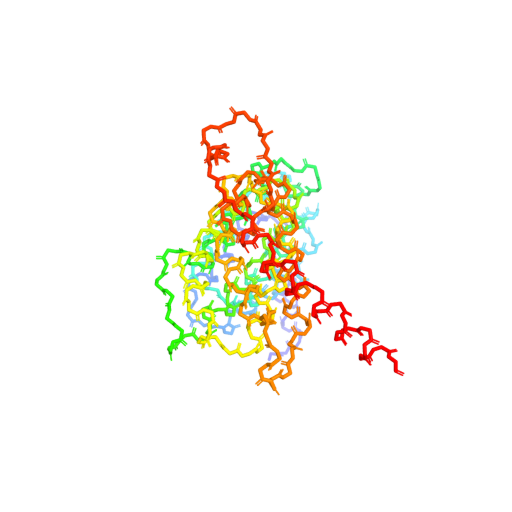65 ILE A C 1
ATOM 1314 O O . ILE A 1 165 ? 13.940 -8.448 -5.359 1.00 91.69 165 ILE A O 1
ATOM 1318 N N . LEU A 1 166 ? 14.142 -6.219 -5.404 1.00 91.00 166 LEU A N 1
ATOM 1319 C CA . LEU A 1 166 ? 14.521 -6.166 -6.824 1.00 91.00 166 LEU A CA 1
ATOM 1320 C C . LEU A 1 166 ? 15.770 -7.002 -7.159 1.00 91.00 166 LEU A C 1
ATOM 1322 O O . LEU A 1 166 ? 15.739 -7.699 -8.174 1.00 91.00 166 LEU A O 1
ATOM 1326 N N . PRO A 1 167 ? 16.840 -7.024 -6.336 1.00 90.56 167 PRO A N 1
ATOM 1327 C CA . PRO A 1 167 ? 17.992 -7.894 -6.586 1.00 90.56 167 PRO A CA 1
ATOM 1328 C C . PRO A 1 167 ? 17.654 -9.389 -6.589 1.00 90.56 167 PRO A C 1
ATOM 1330 O O . PRO A 1 167 ? 18.355 -10.180 -7.219 1.00 90.56 167 PRO A O 1
ATOM 1333 N N . ALA A 1 168 ? 16.590 -9.783 -5.890 1.00 91.00 168 ALA A N 1
ATOM 1334 C CA . ALA A 1 168 ? 16.130 -11.161 -5.805 1.00 91.00 168 ALA A CA 1
ATOM 1335 C C . ALA A 1 168 ? 14.860 -11.424 -6.634 1.00 91.00 168 ALA A C 1
ATOM 1337 O O . ALA A 1 168 ? 14.294 -12.512 -6.539 1.00 91.00 168 ALA A O 1
ATOM 1338 N N . PHE A 1 169 ? 14.440 -10.471 -7.477 1.00 91.94 169 PHE A N 1
ATOM 1339 C CA . PHE A 1 169 ? 13.169 -10.504 -8.207 1.00 91.94 169 PHE A CA 1
ATOM 1340 C C . PHE A 1 169 ? 12.962 -11.807 -8.983 1.00 91.94 169 PHE A C 1
ATOM 1342 O O . PHE A 1 169 ? 11.885 -12.392 -8.955 1.00 91.94 169 PHE A O 1
ATOM 1349 N N . ASP A 1 170 ? 14.015 -12.313 -9.623 1.00 90.75 170 ASP A N 1
ATOM 1350 C CA . ASP A 1 170 ? 13.954 -13.528 -10.439 1.00 90.75 170 ASP A CA 1
ATOM 1351 C C . ASP A 1 170 ? 13.639 -14.798 -9.656 1.00 90.75 170 ASP A C 1
ATOM 1353 O O . ASP A 1 170 ? 13.094 -15.743 -10.227 1.00 90.75 170 ASP A O 1
ATOM 1357 N N . LYS A 1 171 ? 13.956 -14.798 -8.360 1.00 90.56 171 LYS A N 1
ATOM 1358 C CA . LYS A 1 171 ? 13.716 -15.919 -7.453 1.00 90.56 171 LYS A CA 1
ATOM 1359 C C . LYS A 1 171 ? 12.281 -15.937 -6.922 1.00 90.56 171 LYS A C 1
ATOM 1361 O O . LYS A 1 171 ? 11.878 -16.938 -6.342 1.00 90.56 171 LYS A O 1
ATOM 1366 N N . LEU A 1 172 ? 11.522 -14.853 -7.103 1.00 90.56 172 LEU A N 1
ATOM 1367 C CA . LEU A 1 172 ? 10.142 -14.771 -6.636 1.00 90.56 172 LEU A CA 1
ATOM 1368 C C . LEU A 1 172 ? 9.232 -15.735 -7.418 1.00 90.56 172 LEU A C 1
ATOM 1370 O O . LEU A 1 172 ? 9.438 -15.931 -8.622 1.00 90.56 172 LEU A O 1
ATOM 1374 N N . PRO A 1 173 ? 8.178 -16.276 -6.784 1.00 90.12 173 PRO A N 1
ATOM 1375 C CA . PRO A 1 173 ? 7.107 -16.965 -7.497 1.00 90.12 173 PRO A CA 1
ATOM 1376 C C . PRO A 1 173 ? 6.476 -16.059 -8.569 1.00 90.12 173 PRO A C 1
ATOM 1378 O O . PRO A 1 173 ? 6.275 -14.869 -8.327 1.00 90.12 173 PRO A O 1
ATOM 1381 N N . GLU A 1 174 ? 6.110 -16.609 -9.733 1.00 88.88 174 GLU A N 1
ATOM 1382 C CA . GLU A 1 174 ? 5.572 -15.813 -10.858 1.00 88.88 174 GLU A CA 1
ATOM 1383 C C . GLU A 1 174 ? 4.337 -14.985 -10.480 1.00 88.88 174 GLU A C 1
ATOM 1385 O O . GLU A 1 174 ? 4.246 -13.810 -10.829 1.00 88.88 174 GLU A O 1
ATOM 1390 N N . GLN A 1 175 ? 3.421 -15.549 -9.689 1.00 88.25 175 GLN A N 1
ATOM 1391 C CA . GLN A 1 175 ? 2.251 -14.808 -9.213 1.00 88.25 175 GLN A CA 1
ATOM 1392 C C . GLN A 1 175 ? 2.654 -13.562 -8.405 1.00 88.25 175 GLN A C 1
ATOM 1394 O O . GLN A 1 175 ? 2.099 -12.484 -8.606 1.00 88.25 175 GLN A O 1
ATOM 1399 N N . ARG A 1 176 ? 3.683 -13.680 -7.558 1.00 90.88 176 ARG A N 1
ATOM 1400 C CA . ARG A 1 176 ? 4.157 -12.579 -6.708 1.00 90.88 176 ARG A CA 1
ATOM 1401 C C . ARG A 1 176 ? 4.999 -11.559 -7.452 1.00 90.88 176 ARG A C 1
ATOM 1403 O O . ARG A 1 176 ? 4.959 -10.387 -7.091 1.00 90.88 176 ARG A O 1
ATOM 1410 N N . LYS A 1 177 ? 5.690 -11.951 -8.527 1.00 93.88 177 LYS A N 1
ATOM 1411 C CA . LYS A 1 177 ? 6.322 -10.992 -9.448 1.00 93.88 177 LYS A CA 1
ATOM 1412 C C . LYS A 1 177 ? 5.284 -10.027 -10.011 1.00 93.88 177 LYS A C 1
ATOM 1414 O O . LYS A 1 177 ? 5.498 -8.818 -9.962 1.00 93.88 177 LYS A O 1
ATOM 1419 N N . LEU A 1 178 ? 4.156 -10.547 -10.500 1.00 94.62 178 LEU A N 1
ATOM 1420 C CA . LEU A 1 178 ? 3.090 -9.714 -11.054 1.00 94.62 178 LEU A CA 1
ATOM 1421 C C . LEU A 1 178 ? 2.470 -8.793 -10.000 1.00 94.62 178 LEU A C 1
ATOM 1423 O O . LEU A 1 178 ? 2.338 -7.593 -10.240 1.00 94.62 178 LEU A O 1
ATOM 1427 N N . ASP A 1 179 ? 2.103 -9.352 -8.846 1.00 94.56 179 ASP A N 1
ATOM 1428 C CA . ASP A 1 179 ? 1.492 -8.597 -7.748 1.00 94.56 179 ASP A CA 1
ATOM 1429 C C . ASP A 1 179 ? 2.412 -7.459 -7.278 1.00 94.56 179 ASP A C 1
ATOM 1431 O O . ASP A 1 179 ? 1.970 -6.319 -7.121 1.00 94.56 179 ASP A O 1
ATOM 1435 N N . LEU A 1 180 ? 3.716 -7.735 -7.151 1.00 94.56 180 LEU A N 1
ATOM 1436 C CA . LEU A 1 180 ? 4.725 -6.732 -6.828 1.00 94.56 180 LEU A CA 1
ATOM 1437 C C . LEU A 1 180 ? 4.819 -5.650 -7.910 1.00 94.56 180 LEU A C 1
ATOM 1439 O O . LEU A 1 180 ? 4.796 -4.467 -7.585 1.00 94.56 180 LEU A O 1
ATOM 1443 N N . LEU A 1 181 ? 4.921 -6.021 -9.191 1.00 96.19 181 LEU A N 1
ATOM 1444 C CA . LEU A 1 181 ? 5.028 -5.045 -10.281 1.00 96.19 181 LEU A CA 1
ATOM 1445 C C . LEU A 1 181 ? 3.799 -4.131 -10.364 1.00 96.19 181 LEU A C 1
ATOM 1447 O O . LEU A 1 181 ? 3.958 -2.932 -10.600 1.00 96.19 181 LEU A O 1
ATOM 1451 N N . ARG A 1 182 ? 2.596 -4.666 -10.125 1.00 95.94 182 ARG A N 1
ATOM 1452 C CA . ARG A 1 182 ? 1.363 -3.870 -10.026 1.00 95.94 182 ARG A CA 1
ATOM 1453 C C . ARG A 1 182 ? 1.422 -2.894 -8.858 1.00 95.94 182 ARG A C 1
ATOM 1455 O O . ARG A 1 182 ? 1.231 -1.701 -9.070 1.00 95.94 182 ARG A O 1
ATOM 1462 N N . ALA A 1 183 ? 1.782 -3.366 -7.666 1.00 93.38 183 ALA A N 1
ATOM 1463 C CA . ALA A 1 183 ? 1.914 -2.498 -6.499 1.00 93.38 183 ALA A CA 1
ATOM 1464 C C . ALA A 1 183 ? 2.965 -1.390 -6.721 1.00 93.38 183 ALA A C 1
ATOM 1466 O O . ALA A 1 183 ? 2.731 -0.228 -6.388 1.00 93.38 183 ALA A O 1
ATOM 1467 N N . LEU A 1 184 ? 4.100 -1.705 -7.360 1.00 93.44 184 LEU A N 1
ATOM 1468 C CA . LEU A 1 184 ? 5.116 -0.710 -7.726 1.00 93.44 184 LEU A CA 1
ATOM 1469 C C . LEU A 1 184 ? 4.601 0.313 -8.742 1.00 93.44 184 LEU A C 1
ATOM 1471 O O . LEU A 1 184 ? 4.908 1.501 -8.618 1.00 93.44 184 LEU A O 1
ATOM 1475 N N . ALA A 1 185 ? 3.818 -0.125 -9.729 1.00 95.38 185 ALA A N 1
ATOM 1476 C CA . ALA A 1 185 ? 3.175 0.771 -10.681 1.00 95.38 185 ALA A CA 1
ATOM 1477 C C . ALA A 1 185 ? 2.234 1.744 -9.962 1.00 95.38 185 ALA A C 1
ATOM 1479 O O . ALA A 1 185 ? 2.327 2.952 -10.189 1.00 95.38 185 ALA A O 1
ATOM 1480 N N . GLU A 1 186 ? 1.413 1.254 -9.037 1.00 93.00 186 GLU A N 1
ATOM 1481 C CA . GLU A 1 186 ? 0.441 2.070 -8.312 1.00 93.00 186 GLU A CA 1
ATOM 1482 C C . GLU A 1 186 ? 1.084 3.115 -7.386 1.00 93.00 186 GLU A C 1
ATOM 1484 O O . GLU A 1 186 ? 0.606 4.247 -7.322 1.00 93.00 186 GLU A O 1
ATOM 1489 N N . ILE A 1 187 ? 2.199 2.793 -6.719 1.00 91.50 187 ILE A N 1
ATOM 1490 C CA . ILE A 1 187 ? 2.902 3.754 -5.846 1.00 91.50 187 ILE A CA 1
ATOM 1491 C C . ILE A 1 187 ? 3.850 4.689 -6.609 1.00 91.50 187 ILE A C 1
ATOM 1493 O O . ILE A 1 187 ? 4.280 5.710 -6.063 1.00 91.50 187 ILE A O 1
ATOM 1497 N N . SER A 1 188 ? 4.206 4.365 -7.859 1.00 92.56 188 SER A N 1
ATOM 1498 C CA . SER A 1 188 ? 5.169 5.144 -8.653 1.00 92.56 188 SER A CA 1
ATOM 1499 C C . SER A 1 188 ? 4.854 6.653 -8.759 1.00 92.56 188 SER A C 1
ATOM 1501 O O . SER A 1 188 ? 5.801 7.451 -8.654 1.00 92.56 188 SER A O 1
ATOM 1503 N N . PRO A 1 189 ? 3.582 7.108 -8.848 1.00 92.25 189 PRO A N 1
ATOM 1504 C CA . PRO A 1 189 ? 3.252 8.534 -8.878 1.00 92.25 189 PRO A CA 1
ATOM 1505 C C . PRO A 1 189 ? 3.537 9.248 -7.549 1.00 92.25 189 PRO A C 1
ATOM 1507 O O . PRO A 1 189 ? 3.862 10.439 -7.551 1.00 92.25 189 PRO A O 1
ATOM 1510 N N . CYS A 1 190 ? 3.475 8.531 -6.424 1.00 89.75 190 CYS A N 1
ATOM 1511 C CA . CYS A 1 190 ? 3.669 9.060 -5.070 1.00 89.75 190 CYS A CA 1
ATOM 1512 C C . CYS A 1 190 ? 5.150 9.160 -4.662 1.00 89.75 190 CYS A C 1
ATOM 1514 O O . CYS A 1 190 ? 5.474 9.608 -3.564 1.00 89.75 190 CYS A O 1
ATOM 1516 N N . THR A 1 191 ? 6.072 8.749 -5.534 1.00 89.88 191 THR A N 1
ATOM 1517 C CA . THR A 1 191 ? 7.510 8.773 -5.242 1.00 89.88 191 THR A CA 1
ATOM 1518 C C . THR A 1 191 ? 8.093 10.190 -5.255 1.00 89.88 191 THR A C 1
ATOM 1520 O O . THR A 1 191 ? 7.574 11.111 -5.896 1.00 89.88 191 THR A O 1
ATOM 1523 N N . THR A 1 192 ? 9.217 10.370 -4.556 1.00 90.44 192 THR A N 1
ATOM 1524 C CA . THR A 1 192 ? 10.014 11.606 -4.594 1.00 90.44 192 THR A CA 1
ATOM 1525 C C . THR A 1 192 ? 11.101 11.517 -5.667 1.00 90.44 192 THR A C 1
ATOM 1527 O O . THR A 1 192 ? 11.521 10.427 -6.053 1.00 90.44 192 THR A O 1
ATOM 1530 N N . ALA A 1 193 ? 11.633 12.660 -6.109 1.00 91.56 193 ALA A N 1
ATOM 1531 C CA . ALA A 1 193 ? 12.743 12.696 -7.068 1.00 91.56 193 ALA A CA 1
ATOM 1532 C C . ALA A 1 193 ? 14.010 11.977 -6.562 1.00 91.56 193 ALA A C 1
ATOM 1534 O O . ALA A 1 193 ? 14.775 11.416 -7.345 1.00 91.56 193 ALA A O 1
ATOM 1535 N N . GLN A 1 194 ? 14.255 11.975 -5.247 1.00 90.62 194 GLN A N 1
ATOM 1536 C CA . GLN A 1 194 ? 15.381 11.245 -4.662 1.00 90.62 194 GLN A CA 1
ATOM 1537 C C . GLN A 1 194 ? 15.204 9.733 -4.803 1.00 90.62 194 GLN A C 1
ATOM 1539 O O . GLN A 1 194 ? 16.117 9.062 -5.278 1.00 90.62 194 GLN A O 1
ATOM 1544 N N . VAL A 1 195 ? 14.034 9.213 -4.431 1.00 90.00 195 VAL A N 1
ATOM 1545 C CA . VAL A 1 195 ? 13.755 7.775 -4.513 1.00 90.00 195 VAL A CA 1
ATOM 1546 C C . VAL A 1 195 ? 13.679 7.321 -5.971 1.00 90.00 195 VAL A C 1
ATOM 1548 O O . VAL A 1 195 ? 14.240 6.285 -6.320 1.00 90.00 195 VAL A O 1
ATOM 1551 N N . ALA A 1 196 ? 13.089 8.134 -6.852 1.00 92.75 196 ALA A N 1
ATOM 1552 C CA . ALA A 1 196 ? 13.064 7.866 -8.286 1.00 92.75 196 ALA A CA 1
ATOM 1553 C C . ALA A 1 196 ? 14.475 7.656 -8.857 1.00 92.75 196 ALA A C 1
ATOM 1555 O O . ALA A 1 196 ? 14.718 6.656 -9.529 1.00 92.75 196 ALA A O 1
ATOM 1556 N N . ARG A 1 197 ? 15.435 8.527 -8.512 1.00 92.25 197 ARG A N 1
ATOM 1557 C CA . ARG A 1 197 ? 16.844 8.372 -8.923 1.00 92.25 197 ARG A CA 1
ATOM 1558 C C . ARG A 1 197 ? 17.468 7.053 -8.471 1.00 92.25 197 ARG A C 1
ATOM 1560 O O . ARG A 1 197 ? 18.280 6.497 -9.200 1.00 92.25 197 ARG A O 1
ATOM 1567 N N . GLN A 1 198 ? 17.106 6.562 -7.289 1.00 91.69 198 GLN A N 1
ATOM 1568 C CA . GLN A 1 198 ? 17.647 5.316 -6.738 1.00 91.69 198 GLN A CA 1
ATOM 1569 C C . GLN A 1 198 ? 17.025 4.070 -7.379 1.00 91.69 198 GLN A C 1
ATOM 1571 O O . GLN A 1 198 ? 17.722 3.076 -7.563 1.00 91.69 198 GLN A O 1
ATOM 1576 N N . MET A 1 199 ? 15.736 4.132 -7.719 1.00 92.75 199 MET A N 1
ATOM 1577 C CA . MET A 1 199 ? 14.962 3.026 -8.294 1.00 92.75 199 MET A CA 1
ATOM 1578 C C . MET A 1 199 ? 15.179 2.854 -9.804 1.00 92.75 199 MET A C 1
ATOM 1580 O O . MET A 1 199 ? 15.158 1.732 -10.311 1.00 92.75 199 MET A O 1
ATOM 1584 N N . LEU A 1 200 ? 15.385 3.958 -10.531 1.00 94.38 200 LEU A N 1
ATOM 1585 C CA . LEU A 1 200 ? 15.493 3.977 -11.994 1.00 94.38 200 LEU A CA 1
ATOM 1586 C C . LEU A 1 200 ? 16.471 2.934 -12.570 1.00 94.38 200 LEU A C 1
ATOM 1588 O O . LEU A 1 200 ? 16.077 2.244 -13.510 1.00 94.38 200 LEU A O 1
ATOM 1592 N N . PRO A 1 201 ? 17.699 2.754 -12.038 1.00 94.44 201 PRO A N 1
ATOM 1593 C CA . PRO A 1 201 ? 18.617 1.744 -12.557 1.00 94.44 201 PRO A CA 1
ATOM 1594 C C . PRO A 1 201 ? 18.031 0.329 -12.519 1.00 94.44 201 PRO A C 1
ATOM 1596 O O . PRO A 1 201 ? 18.068 -0.365 -13.531 1.00 94.44 201 PRO A O 1
ATOM 1599 N N . ALA A 1 202 ? 17.443 -0.083 -11.393 1.00 94.69 202 ALA A N 1
ATOM 1600 C CA . ALA A 1 202 ? 16.877 -1.422 -11.240 1.00 94.69 202 ALA A CA 1
ATOM 1601 C C . ALA A 1 202 ? 15.652 -1.634 -12.147 1.00 94.69 202 ALA A C 1
ATOM 1603 O O . ALA A 1 202 ? 15.540 -2.668 -12.805 1.00 94.69 202 ALA A O 1
ATOM 1604 N N . VAL A 1 203 ? 14.784 -0.621 -12.262 1.00 95.38 203 VAL A N 1
ATOM 1605 C CA . VAL A 1 203 ? 13.614 -0.651 -13.160 1.00 95.38 203 VAL A CA 1
ATOM 1606 C C . VAL A 1 203 ? 14.039 -0.768 -14.625 1.00 95.38 203 VAL A C 1
ATOM 1608 O O . VAL A 1 203 ? 13.499 -1.597 -15.353 1.00 95.38 203 VAL A O 1
ATOM 1611 N N . VAL A 1 204 ? 15.034 0.010 -15.068 1.00 95.00 204 VAL A N 1
ATOM 1612 C CA . VAL A 1 204 ? 15.530 -0.051 -16.454 1.00 95.00 204 VAL A CA 1
ATOM 1613 C C . VAL A 1 204 ? 16.196 -1.396 -16.750 1.00 95.00 204 VAL A C 1
ATOM 1615 O O . VAL A 1 204 ? 16.008 -1.932 -17.840 1.00 95.00 204 VAL A O 1
ATOM 1618 N N . GLN A 1 205 ? 16.935 -1.974 -15.800 1.00 93.81 205 GLN A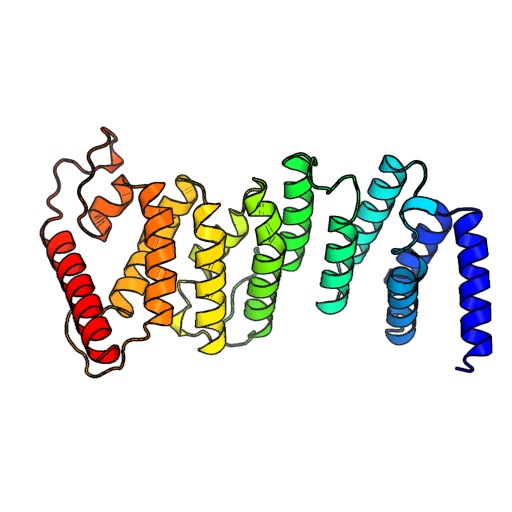 N 1
ATOM 1619 C CA . GLN A 1 205 ? 17.521 -3.307 -15.977 1.00 93.81 205 GLN A CA 1
ATOM 1620 C C . GLN A 1 205 ? 16.445 -4.390 -16.122 1.00 93.81 205 GLN A C 1
ATOM 1622 O O . GLN A 1 205 ? 16.518 -5.197 -17.049 1.00 93.81 205 GLN A O 1
ATOM 1627 N N . LEU A 1 206 ? 15.403 -4.367 -15.283 1.00 94.56 206 LEU A N 1
ATOM 1628 C CA . LEU A 1 206 ? 14.260 -5.276 -15.422 1.00 94.56 206 LEU A CA 1
ATOM 1629 C C . LEU A 1 206 ? 13.528 -5.072 -16.753 1.00 94.56 206 LEU A C 1
ATOM 1631 O O . LEU A 1 206 ? 13.225 -6.042 -17.442 1.00 94.56 206 LEU A O 1
ATOM 1635 N N . LEU A 1 207 ? 13.319 -3.825 -17.179 1.00 94.88 207 LEU A N 1
ATOM 1636 C CA . LEU A 1 207 ? 12.753 -3.524 -18.495 1.00 94.88 207 LEU A CA 1
ATOM 1637 C C . LEU A 1 207 ? 13.585 -4.110 -19.633 1.00 94.88 207 LEU A C 1
ATOM 1639 O O . LEU A 1 207 ? 13.032 -4.745 -20.524 1.00 94.88 207 LEU A O 1
ATOM 1643 N N . LYS A 1 208 ? 14.912 -3.950 -19.610 1.00 92.56 208 LYS A N 1
ATOM 1644 C CA . LYS A 1 208 ? 15.795 -4.536 -20.632 1.00 92.56 208 LYS A CA 1
ATOM 1645 C C . LYS A 1 208 ? 15.754 -6.065 -20.632 1.00 92.56 208 LYS A C 1
ATOM 1647 O O . LYS A 1 208 ? 15.973 -6.663 -21.686 1.00 92.56 208 LYS A O 1
ATOM 1652 N N . LYS A 1 209 ? 15.473 -6.693 -19.488 1.00 92.06 209 LYS A N 1
ATOM 1653 C CA . LYS A 1 209 ? 15.262 -8.139 -19.398 1.00 92.06 209 LYS A CA 1
ATOM 1654 C C . LYS A 1 209 ? 13.960 -8.563 -20.084 1.00 9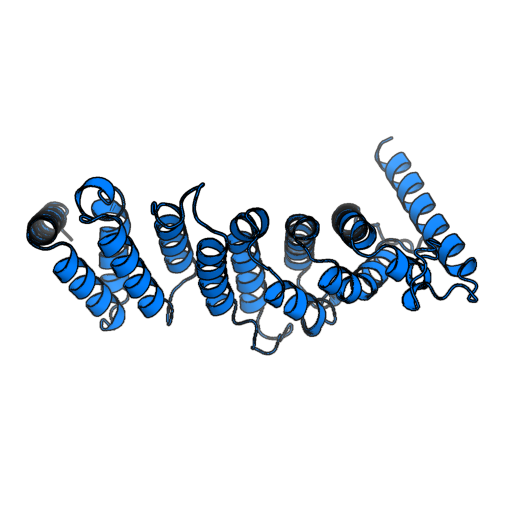2.06 209 LYS A C 1
ATOM 1656 O O . LYS A 1 209 ? 13.987 -9.474 -20.901 1.00 92.06 209 LYS A O 1
ATOM 1661 N N . TYR A 1 210 ? 12.852 -7.885 -19.788 1.00 92.06 210 TYR A N 1
ATOM 1662 C CA . TYR A 1 210 ? 11.526 -8.245 -20.311 1.00 92.06 210 TYR A CA 1
ATOM 1663 C C . TYR A 1 210 ? 11.209 -7.665 -21.701 1.00 92.06 210 TYR A C 1
ATOM 1665 O O . TYR A 1 210 ? 10.276 -8.121 -22.356 1.00 92.06 210 TYR A O 1
ATOM 1673 N N . MET A 1 211 ? 12.010 -6.715 -22.190 1.00 92.19 211 MET A N 1
ATOM 1674 C CA . MET A 1 211 ? 11.974 -6.184 -23.558 1.00 92.19 211 MET A CA 1
ATOM 1675 C C . MET A 1 211 ? 13.289 -6.515 -24.284 1.00 92.19 211 MET A C 1
ATOM 1677 O O . MET A 1 211 ? 14.123 -5.620 -24.469 1.00 92.19 211 MET A O 1
ATOM 1681 N N . PRO A 1 212 ? 13.555 -7.783 -24.650 1.00 82.94 212 PRO A N 1
ATOM 1682 C CA . PRO A 1 212 ? 14.830 -8.174 -25.246 1.00 82.94 212 PRO A CA 1
ATOM 1683 C C . PRO A 1 212 ? 15.073 -7.467 -26.594 1.00 82.94 212 PRO A C 1
ATOM 1685 O O . PRO A 1 212 ? 14.168 -7.307 -27.410 1.00 82.94 212 PRO A O 1
ATOM 1688 N N . ALA A 1 213 ? 16.318 -7.042 -26.844 1.00 77.06 213 ALA A N 1
ATOM 1689 C CA . ALA A 1 213 ? 16.699 -6.331 -28.075 1.00 77.06 213 ALA A CA 1
ATOM 1690 C C . ALA A 1 213 ? 16.571 -7.203 -29.333 1.00 77.06 213 ALA A C 1
ATOM 1692 O O . ALA A 1 213 ? 16.376 -6.699 -30.432 1.00 77.06 213 ALA A O 1
ATOM 1693 N N . ARG A 1 214 ? 16.671 -8.525 -29.174 1.00 76.38 214 ARG A N 1
ATOM 1694 C CA . ARG A 1 214 ? 16.464 -9.506 -30.241 1.00 76.38 214 ARG A CA 1
ATOM 1695 C C . ARG A 1 214 ? 15.381 -10.474 -29.805 1.00 76.38 214 ARG A C 1
ATOM 1697 O O . ARG A 1 214 ? 15.305 -10.805 -28.627 1.00 76.38 214 ARG A O 1
ATOM 1704 N N . LYS A 1 215 ? 14.584 -10.965 -30.754 1.00 68.12 215 LYS A N 1
ATOM 1705 C CA . LYS A 1 215 ? 13.599 -12.021 -30.490 1.00 68.12 215 LYS A CA 1
ATOM 1706 C C . LYS A 1 215 ? 14.341 -13.267 -29.995 1.00 68.12 215 LYS A C 1
ATOM 1708 O O . LYS A 1 215 ? 15.061 -13.893 -30.767 1.00 68.12 215 LYS A O 1
ATOM 1713 N N . THR A 1 216 ? 14.195 -13.595 -28.714 1.00 67.31 216 THR A N 1
ATOM 1714 C CA . THR A 1 216 ? 14.843 -14.752 -28.070 1.00 67.31 216 THR A CA 1
ATOM 1715 C C . THR A 1 216 ? 14.050 -16.049 -28.244 1.00 67.31 216 THR A C 1
ATOM 1717 O O . THR A 1 216 ? 14.496 -17.096 -27.794 1.00 67.31 216 THR A O 1
ATOM 1720 N N . GLY A 1 217 ? 12.891 -16.002 -28.911 1.00 64.31 217 GLY A N 1
ATOM 1721 C CA . GLY A 1 217 ? 11.962 -17.133 -29.018 1.00 64.31 217 GLY A CA 1
ATOM 1722 C C . GLY A 1 217 ? 11.087 -17.326 -27.774 1.00 64.31 217 GLY A C 1
ATOM 1723 O O . GLY A 1 217 ? 10.113 -18.066 -27.843 1.00 64.31 217 GLY A O 1
ATOM 1724 N N . GLU A 1 218 ? 11.392 -16.633 -26.675 1.00 71.06 218 GLU A N 1
ATOM 1725 C CA . GLU A 1 218 ? 10.551 -16.562 -25.479 1.00 71.06 218 GLU A CA 1
ATOM 1726 C C . GLU A 1 218 ? 9.383 -15.590 -25.697 1.00 71.06 218 GLU A C 1
ATOM 1728 O O . GLU A 1 218 ? 9.551 -14.521 -26.297 1.00 71.06 218 GLU A O 1
ATOM 1733 N N . GLU A 1 219 ? 8.196 -15.957 -25.207 1.00 78.25 219 GLU A N 1
ATOM 1734 C CA . GLU A 1 219 ? 7.037 -15.067 -25.220 1.00 78.25 219 GLU A CA 1
ATOM 1735 C C . GLU A 1 219 ? 7.260 -13.879 -24.279 1.00 78.25 219 GLU A C 1
ATOM 1737 O O . GLU A 1 219 ? 7.638 -14.023 -23.115 1.00 78.25 219 GLU A O 1
ATOM 1742 N N . MET A 1 220 ? 7.016 -12.676 -24.797 1.00 87.75 220 MET A N 1
ATOM 1743 C CA . MET A 1 220 ? 7.107 -11.446 -24.021 1.00 87.75 220 MET A CA 1
ATOM 1744 C C . MET A 1 220 ? 5.928 -11.351 -23.051 1.00 87.75 220 MET A C 1
ATOM 1746 O O . MET A 1 220 ? 4.769 -11.373 -23.462 1.00 87.75 220 MET A O 1
ATOM 1750 N N . ASN A 1 221 ? 6.217 -11.159 -21.764 1.00 91.19 221 ASN A N 1
ATOM 1751 C CA . ASN A 1 221 ? 5.181 -10.884 -20.775 1.00 91.19 221 ASN A CA 1
ATOM 1752 C C . ASN A 1 221 ? 4.754 -9.407 -20.852 1.00 91.19 221 ASN A C 1
ATOM 1754 O O . ASN A 1 221 ? 5.334 -8.539 -20.194 1.00 91.19 221 ASN A O 1
ATOM 1758 N N . PHE A 1 222 ? 3.737 -9.123 -21.671 1.00 92.38 222 PHE A N 1
ATOM 1759 C CA . PHE A 1 222 ? 3.224 -7.765 -21.884 1.00 92.38 222 PHE A CA 1
ATOM 1760 C C . PHE A 1 222 ? 2.744 -7.094 -20.596 1.00 92.38 222 PHE A C 1
ATOM 1762 O O . PHE A 1 222 ? 2.931 -5.892 -20.443 1.00 92.38 222 PHE A O 1
ATOM 1769 N N . THR A 1 223 ? 2.190 -7.849 -19.644 1.00 94.19 223 THR A N 1
ATOM 1770 C CA . THR A 1 223 ? 1.734 -7.286 -18.367 1.00 94.19 223 THR A CA 1
ATOM 1771 C C . THR A 1 223 ? 2.909 -6.805 -17.515 1.00 94.19 223 THR A C 1
ATOM 1773 O O . THR A 1 223 ? 2.834 -5.741 -16.907 1.00 94.19 223 THR A O 1
ATOM 1776 N N . TYR A 1 224 ? 4.032 -7.533 -17.502 1.00 95.38 224 TYR A N 1
ATOM 1777 C CA . TYR A 1 224 ? 5.234 -7.070 -16.793 1.00 95.38 224 TYR A CA 1
ATOM 1778 C C . TYR A 1 224 ? 5.803 -5.815 -17.449 1.00 95.38 224 TYR A C 1
ATOM 1780 O O . TYR A 1 224 ? 6.166 -4.866 -16.753 1.00 95.38 224 TYR A O 1
ATOM 1788 N N . VAL A 1 225 ? 5.855 -5.801 -18.784 1.00 95.56 225 VAL A N 1
ATOM 1789 C CA . VAL A 1 225 ? 6.327 -4.646 -19.554 1.00 95.56 225 VAL A CA 1
ATOM 1790 C C . VAL A 1 225 ? 5.439 -3.426 -19.313 1.00 95.56 225 VAL A C 1
ATOM 1792 O O . VAL A 1 225 ? 5.971 -2.349 -19.066 1.00 95.56 225 VAL A O 1
ATOM 1795 N N . GLU A 1 226 ? 4.115 -3.581 -19.306 1.00 96.12 226 GLU A N 1
ATOM 1796 C CA . GLU A 1 226 ? 3.162 -2.507 -19.004 1.00 96.12 226 GLU A CA 1
ATOM 1797 C C . GLU A 1 226 ? 3.419 -1.894 -17.622 1.00 96.12 226 GLU A C 1
ATOM 1799 O O . GLU A 1 226 ? 3.648 -0.685 -17.519 1.00 96.12 226 GLU A O 1
ATOM 1804 N N . CYS A 1 227 ? 3.460 -2.718 -16.566 1.00 97.50 227 CYS A N 1
ATOM 1805 C CA . CYS A 1 227 ? 3.722 -2.236 -15.210 1.00 97.50 227 CYS A CA 1
ATOM 1806 C C . CYS A 1 227 ? 5.069 -1.509 -15.126 1.00 97.50 227 CYS A C 1
ATOM 1808 O O . CYS A 1 227 ? 5.156 -0.405 -14.590 1.00 97.50 227 CYS A O 1
ATOM 1810 N N . LEU A 1 228 ? 6.126 -2.098 -15.686 1.00 97.19 228 LEU A N 1
ATOM 1811 C CA . LEU A 1 228 ? 7.468 -1.528 -15.630 1.00 97.19 228 LEU A CA 1
ATOM 1812 C C . LEU A 1 228 ? 7.606 -0.235 -16.451 1.00 97.19 228 LEU A C 1
ATOM 1814 O O . LEU A 1 228 ? 8.292 0.687 -16.009 1.00 97.19 228 LEU A O 1
ATOM 1818 N N . LEU A 1 229 ? 6.960 -0.136 -17.618 1.00 97.19 229 LEU A N 1
ATOM 1819 C CA . LEU A 1 229 ? 6.936 1.092 -18.418 1.00 97.19 229 LEU A CA 1
ATOM 1820 C C . LEU A 1 229 ? 6.162 2.200 -17.701 1.00 97.19 229 LEU A C 1
ATOM 1822 O O . LEU A 1 229 ? 6.605 3.349 -17.715 1.00 97.19 229 LEU A O 1
ATOM 1826 N N . TYR A 1 230 ? 5.060 1.863 -17.025 1.00 97.88 230 TYR A N 1
ATOM 1827 C CA . TYR A 1 230 ? 4.313 2.812 -16.201 1.00 97.88 230 TYR A CA 1
ATOM 1828 C C . TYR A 1 230 ? 5.162 3.336 -15.034 1.00 97.88 230 TYR A C 1
ATOM 1830 O O . TYR A 1 230 ? 5.247 4.548 -14.823 1.00 97.88 230 TYR A O 1
ATOM 1838 N N . VAL A 1 231 ? 5.872 2.443 -14.330 1.00 96.88 231 VAL A N 1
ATOM 1839 C CA . VAL A 1 231 ? 6.838 2.836 -13.292 1.00 96.88 231 VAL A CA 1
ATOM 1840 C C . VAL A 1 231 ? 7.912 3.747 -13.886 1.00 96.88 231 VAL A C 1
ATOM 1842 O O . VAL A 1 231 ? 8.131 4.845 -13.374 1.00 96.88 231 VAL A O 1
ATOM 1845 N N . LEU A 1 232 ? 8.564 3.336 -14.981 1.00 96.62 232 LEU A N 1
ATOM 1846 C CA . LEU A 1 232 ? 9.604 4.130 -15.638 1.00 96.62 232 LEU A CA 1
ATOM 1847 C C . LEU A 1 232 ? 9.098 5.529 -15.996 1.00 96.62 232 LEU A C 1
ATOM 1849 O O . LEU A 1 232 ? 9.803 6.495 -15.722 1.00 96.62 232 LEU A O 1
ATOM 1853 N N . HIS A 1 233 ? 7.896 5.648 -16.562 1.00 96.00 233 HIS A N 1
ATOM 1854 C CA . HIS A 1 233 ? 7.299 6.929 -16.932 1.00 96.00 233 HIS A CA 1
ATOM 1855 C C . HIS A 1 233 ? 7.241 7.900 -15.742 1.00 96.00 233 HIS A C 1
ATOM 1857 O O . HIS A 1 233 ? 7.757 9.019 -15.825 1.00 96.00 233 HIS A O 1
ATOM 1863 N N . HIS A 1 234 ? 6.684 7.459 -14.609 1.00 95.88 234 HIS A N 1
ATOM 1864 C CA . HIS A 1 234 ? 6.560 8.295 -13.410 1.00 95.88 234 HIS A CA 1
ATOM 1865 C C . HIS A 1 234 ? 7.910 8.622 -12.774 1.00 95.88 234 HIS A C 1
ATOM 1867 O O . HIS A 1 234 ? 8.143 9.763 -12.368 1.00 95.88 234 HIS A O 1
ATOM 1873 N N . LEU A 1 235 ? 8.828 7.653 -12.703 1.00 94.62 235 LEU A N 1
ATOM 1874 C CA . LEU A 1 235 ? 10.150 7.885 -12.120 1.00 94.62 235 LEU A CA 1
ATOM 1875 C C . LEU A 1 235 ? 11.003 8.817 -12.994 1.00 94.62 235 LEU A C 1
ATOM 1877 O O . LEU A 1 235 ? 11.636 9.739 -12.477 1.00 94.62 235 LEU A O 1
ATOM 1881 N N . ALA A 1 236 ? 10.991 8.615 -14.313 1.00 94.06 236 ALA A N 1
ATOM 1882 C CA . ALA A 1 236 ? 11.703 9.446 -15.278 1.00 94.06 236 ALA A CA 1
ATOM 1883 C C . ALA A 1 236 ? 11.193 10.889 -15.263 1.00 94.06 236 ALA A C 1
ATOM 1885 O O . ALA A 1 236 ? 11.996 11.815 -15.310 1.00 94.06 236 ALA A O 1
ATOM 1886 N N . HIS A 1 237 ? 9.881 11.098 -15.124 1.00 93.38 237 HIS A N 1
ATOM 1887 C CA . HIS A 1 237 ? 9.317 12.441 -15.005 1.00 93.38 237 HIS A CA 1
ATOM 1888 C C . HIS A 1 237 ? 9.861 13.199 -13.780 1.00 93.38 237 HIS A C 1
ATOM 1890 O O . HIS A 1 237 ? 10.122 14.399 -13.850 1.00 93.38 237 HIS A O 1
ATOM 1896 N N . LYS A 1 238 ? 10.081 12.500 -12.660 1.00 92.31 238 LYS A N 1
ATOM 1897 C CA . LYS A 1 238 ? 10.604 13.088 -11.414 1.00 92.31 238 LYS A CA 1
ATOM 1898 C C . LYS A 1 238 ? 12.124 13.252 -11.407 1.00 92.31 238 LYS A C 1
ATOM 1900 O O . LYS A 1 238 ? 12.644 14.085 -10.667 1.00 92.31 238 LYS A O 1
ATOM 1905 N N . ALA A 1 239 ? 12.834 12.434 -12.178 1.00 92.06 239 ALA A N 1
ATOM 1906 C CA . ALA A 1 239 ? 14.292 12.390 -12.231 1.00 92.06 239 ALA A CA 1
ATOM 1907 C C . ALA A 1 239 ? 14.814 12.289 -13.680 1.00 92.06 239 ALA A C 1
ATOM 1909 O O . ALA A 1 239 ? 15.516 11.332 -14.019 1.00 92.06 239 ALA A O 1
ATOM 1910 N N . PRO A 1 240 ? 14.500 13.273 -14.543 1.00 90.12 240 PRO A N 1
ATOM 1911 C CA . PRO A 1 240 ? 14.751 13.183 -15.980 1.00 90.12 240 PRO A CA 1
ATOM 1912 C C . PRO A 1 240 ? 16.224 12.978 -16.327 1.00 90.12 240 PRO A C 1
ATOM 1914 O O . PRO A 1 240 ? 16.562 12.133 -17.147 1.00 90.12 240 PRO A O 1
ATOM 1917 N N . ASN A 1 241 ? 17.127 13.692 -15.662 1.00 88.19 241 ASN A N 1
ATOM 1918 C CA . ASN A 1 241 ? 18.557 13.600 -15.939 1.00 88.19 241 ASN A CA 1
ATOM 1919 C C . ASN A 1 241 ? 19.187 12.255 -15.562 1.00 88.19 241 ASN A C 1
ATOM 1921 O O . ASN A 1 241 ? 20.170 11.850 -16.177 1.00 88.19 241 ASN A O 1
ATOM 1925 N N . ALA A 1 242 ? 18.606 11.520 -14.609 1.00 89.50 242 ALA A N 1
ATOM 1926 C CA . ALA A 1 242 ? 19.064 10.170 -14.291 1.00 89.50 242 ALA A CA 1
ATOM 1927 C C . ALA A 1 242 ? 18.809 9.180 -15.440 1.00 89.50 242 ALA A C 1
ATOM 1929 O O . ALA A 1 242 ? 19.453 8.136 -15.498 1.00 89.50 242 ALA A O 1
ATOM 1930 N N . THR A 1 243 ? 17.910 9.509 -16.374 1.00 90.12 243 THR A N 1
ATOM 1931 C CA . THR A 1 243 ? 17.627 8.662 -17.539 1.00 90.12 243 THR A CA 1
ATOM 1932 C C . THR A 1 243 ? 18.713 8.735 -18.615 1.00 90.12 243 THR A C 1
ATOM 1934 O O . THR A 1 243 ? 18.894 7.753 -19.339 1.00 90.12 243 THR A O 1
ATOM 1937 N N . ASN A 1 244 ? 19.508 9.817 -18.656 1.00 88.94 244 ASN A N 1
ATOM 1938 C CA . ASN A 1 244 ? 20.575 10.029 -19.642 1.00 88.94 244 ASN A CA 1
ATOM 1939 C C . ASN A 1 244 ? 21.500 8.802 -19.737 1.00 88.94 244 ASN A C 1
ATOM 1941 O O . ASN A 1 244 ? 21.659 8.218 -20.804 1.00 88.94 244 ASN A O 1
ATOM 1945 N N . SER A 1 245 ? 22.049 8.346 -18.608 1.00 88.12 245 SER A N 1
ATOM 1946 C CA . SER A 1 245 ? 22.978 7.209 -18.577 1.00 88.12 245 SER A CA 1
ATOM 1947 C C . SER A 1 245 ? 22.310 5.830 -18.546 1.00 88.12 245 SER A C 1
ATOM 1949 O O . SER A 1 245 ? 23.013 4.826 -18.478 1.00 88.12 245 SER A O 1
ATOM 1951 N N . LEU A 1 246 ? 20.975 5.759 -18.532 1.00 91.19 246 LEU A N 1
ATOM 1952 C CA . LEU A 1 246 ? 20.229 4.499 -18.418 1.00 91.19 246 LEU A CA 1
ATOM 1953 C C . LEU A 1 246 ? 19.585 4.079 -19.743 1.00 91.19 246 LEU A C 1
ATOM 1955 O O . LEU A 1 246 ? 19.678 2.914 -20.136 1.00 91.19 246 LEU A O 1
ATOM 1959 N N . CYS A 1 247 ? 18.945 5.025 -20.430 1.00 89.50 247 CYS A N 1
ATOM 1960 C CA . CYS A 1 247 ? 18.262 4.804 -21.705 1.00 89.50 247 CYS A CA 1
ATOM 1961 C C . CYS A 1 247 ? 18.631 5.840 -22.776 1.00 89.50 247 CYS A C 1
ATOM 1963 O O . CYS A 1 247 ? 17.974 5.909 -23.808 1.00 89.50 247 CYS A O 1
ATOM 1965 N N . GLY A 1 248 ? 19.662 6.660 -22.547 1.00 84.50 248 GLY A N 1
ATOM 1966 C CA . GLY A 1 248 ? 20.178 7.608 -23.536 1.00 84.50 248 GLY A CA 1
ATOM 1967 C C . GLY A 1 248 ? 19.270 8.793 -23.851 1.00 84.50 248 GLY A C 1
ATOM 1968 O O . GLY A 1 248 ? 19.584 9.586 -24.737 1.00 84.50 248 GLY A O 1
ATOM 1969 N N . TYR A 1 249 ? 18.162 8.955 -23.127 1.00 78.88 249 TYR A N 1
ATOM 1970 C CA . TYR A 1 249 ? 17.271 10.091 -23.305 1.00 78.88 249 TYR A CA 1
ATOM 1971 C C . TYR A 1 249 ? 17.912 11.354 -22.728 1.00 78.88 249 TYR A C 1
ATOM 1973 O O . TYR A 1 249 ? 17.880 11.575 -21.524 1.00 78.88 249 TYR A O 1
ATOM 1981 N N . LYS A 1 250 ? 18.552 12.157 -23.584 1.00 73.62 250 LYS A N 1
ATOM 1982 C CA . LYS A 1 250 ? 19.354 13.310 -23.163 1.00 73.62 250 LYS A CA 1
ATOM 1983 C C . LYS A 1 250 ? 18.470 14.483 -22.740 1.00 73.62 250 LYS A C 1
ATOM 1985 O O . LYS A 1 250 ? 17.936 15.201 -23.582 1.00 73.62 250 LYS A O 1
ATOM 1990 N N . ILE A 1 251 ? 18.405 14.733 -21.435 1.00 72.69 251 ILE A N 1
ATOM 1991 C CA . ILE A 1 251 ? 17.874 15.973 -20.865 1.00 72.69 251 ILE A CA 1
ATOM 1992 C C . ILE A 1 251 ? 19.022 16.770 -20.245 1.00 72.69 251 ILE A C 1
ATOM 1994 O O . ILE A 1 251 ? 19.774 16.263 -19.411 1.00 72.69 251 ILE A O 1
ATOM 1998 N N . VAL A 1 252 ? 19.143 18.035 -20.654 1.00 73.38 252 VAL A N 1
ATOM 1999 C CA . VAL A 1 252 ? 20.075 19.004 -20.068 1.00 73.38 252 VAL A CA 1
ATOM 2000 C C . VAL A 1 252 ? 19.275 19.912 -19.140 1.00 73.38 252 VAL A C 1
ATOM 2002 O O . VAL A 1 252 ? 18.496 20.745 -19.595 1.00 73.38 252 VAL A O 1
ATOM 2005 N N . THR A 1 253 ? 19.443 19.717 -17.836 1.00 72.50 253 THR A N 1
ATOM 2006 C CA . THR A 1 253 ? 18.798 20.503 -16.772 1.00 72.50 253 THR A CA 1
ATOM 2007 C C . THR A 1 253 ? 19.726 21.565 -16.167 1.00 72.50 253 THR A C 1
ATOM 2009 O O . THR A 1 253 ? 19.282 22.387 -15.371 1.00 72.50 253 THR A O 1
ATOM 2012 N N . GLY A 1 254 ? 21.010 21.567 -16.545 1.00 72.06 254 GLY A N 1
ATOM 2013 C CA . GLY A 1 254 ? 22.056 22.415 -15.972 1.00 72.06 254 GLY A CA 1
ATOM 2014 C C . GLY A 1 254 ? 22.672 21.853 -14.684 1.00 72.06 254 GLY A C 1
ATOM 2015 O O . GLY A 1 254 ? 23.416 22.563 -14.010 1.00 72.06 254 GLY A O 1
ATOM 2016 N N . GLN A 1 255 ? 22.377 20.601 -14.319 1.00 71.31 255 GLN A N 1
ATOM 2017 C CA . GLN A 1 255 ? 22.879 19.955 -13.103 1.00 71.31 255 GLN A CA 1
ATOM 2018 C C . GLN A 1 255 ? 24.134 19.107 -13.382 1.00 71.31 255 GLN A C 1
ATOM 2020 O O . GLN A 1 255 ? 24.249 18.517 -14.455 1.00 71.31 255 GLN A O 1
ATOM 2025 N N . PRO A 1 256 ? 25.061 18.946 -12.411 1.00 70.38 256 PRO A N 1
ATOM 2026 C CA . PRO A 1 256 ? 26.243 18.087 -12.576 1.00 70.38 256 PRO A CA 1
ATOM 2027 C C . PRO A 1 256 ? 25.908 16.638 -12.966 1.00 70.38 256 PRO A C 1
ATOM 2029 O O . PRO A 1 256 ? 26.658 15.994 -13.695 1.00 70.38 256 PRO A O 1
ATOM 2032 N N . SER A 1 257 ? 24.755 16.136 -12.517 1.00 68.44 257 SER A N 1
ATOM 2033 C CA . SER A 1 257 ? 24.243 14.801 -12.841 1.00 68.44 257 SER A CA 1
ATOM 2034 C C . SER A 1 257 ? 23.811 14.624 -14.298 1.00 68.44 257 SER A C 1
ATOM 2036 O O . SER A 1 257 ? 23.560 13.496 -14.706 1.00 68.44 257 SER A O 1
ATOM 2038 N N . ASP A 1 258 ? 23.750 15.692 -15.095 1.00 68.19 258 ASP A N 1
ATOM 2039 C CA . ASP A 1 258 ? 23.352 15.615 -16.504 1.00 68.19 258 ASP A CA 1
ATOM 2040 C C . ASP A 1 258 ? 24.415 14.959 -17.392 1.00 68.19 258 ASP A C 1
ATOM 2042 O O . ASP A 1 258 ? 24.096 14.527 -18.500 1.00 68.19 258 ASP A O 1
ATOM 2046 N N . ARG A 1 259 ? 25.672 14.890 -16.920 1.00 75.25 259 ARG A N 1
ATOM 2047 C CA . ARG A 1 259 ? 26.813 14.293 -17.642 1.00 75.25 259 ARG A CA 1
ATOM 2048 C C . ARG A 1 259 ? 26.930 14.843 -19.074 1.00 75.25 259 ARG A C 1
ATOM 2050 O O . ARG A 1 259 ? 27.093 14.104 -20.036 1.00 75.25 259 ARG A O 1
ATOM 2057 N N . VAL A 1 260 ? 26.838 16.172 -19.205 1.00 67.25 260 VAL A N 1
ATOM 2058 C CA . VAL A 1 260 ? 26.674 16.929 -20.470 1.00 67.25 260 VAL A CA 1
ATOM 2059 C C . VAL A 1 260 ? 27.724 16.604 -21.551 1.00 67.25 260 VAL A C 1
ATOM 2061 O O . VAL A 1 260 ? 27.424 16.734 -22.739 1.00 67.25 260 VAL A O 1
ATOM 2064 N N . GLY A 1 261 ? 28.923 16.161 -21.153 1.00 74.00 261 GLY A N 1
ATOM 2065 C CA . GLY A 1 261 ? 30.025 15.790 -22.049 1.00 74.00 261 GLY A CA 1
ATOM 2066 C C . GLY A 1 261 ? 30.079 14.317 -22.466 1.00 74.00 261 GLY A C 1
ATOM 2067 O O . GLY A 1 261 ? 30.980 13.945 -23.210 1.00 74.00 261 GLY A O 1
ATOM 2068 N N . GLU A 1 262 ? 29.159 13.480 -21.993 1.00 83.19 262 GLU A N 1
ATOM 2069 C CA . GLU A 1 262 ? 29.122 12.061 -22.340 1.00 83.19 262 GLU A CA 1
ATOM 2070 C C . GLU A 1 262 ? 28.161 11.778 -23.497 1.00 83.19 262 GLU A C 1
ATOM 2072 O O . GLU A 1 262 ? 27.119 12.427 -23.653 1.00 83.19 262 GLU A O 1
ATOM 2077 N N . ASP A 1 263 ? 28.532 10.798 -24.319 1.00 85.94 263 ASP A N 1
ATOM 2078 C CA . ASP A 1 263 ? 27.709 10.308 -25.415 1.00 85.94 263 ASP A CA 1
ATOM 2079 C C . ASP A 1 263 ? 26.897 9.091 -24.960 1.00 85.94 263 ASP A C 1
ATOM 2081 O O . ASP A 1 263 ? 27.447 8.057 -24.581 1.00 85.94 263 ASP A O 1
ATOM 2085 N N . PHE A 1 264 ? 25.572 9.225 -25.010 1.00 89.31 264 PHE A N 1
ATOM 2086 C CA . PHE A 1 264 ? 24.623 8.167 -24.665 1.00 89.31 264 PHE A CA 1
ATOM 2087 C C . PHE A 1 264 ? 23.823 7.672 -25.881 1.00 89.31 264 PHE A C 1
ATOM 2089 O O . PHE A 1 264 ? 22.811 6.988 -25.716 1.00 89.31 264 PHE A O 1
ATOM 2096 N N . SER A 1 265 ? 24.263 8.003 -27.101 1.00 88.38 265 SER A N 1
ATOM 2097 C CA . SER A 1 265 ? 23.554 7.679 -28.347 1.00 88.38 265 SER A CA 1
ATOM 2098 C C . SER A 1 265 ? 23.338 6.176 -28.533 1.00 88.38 265 SER A C 1
ATOM 2100 O O . SER A 1 265 ? 22.265 5.759 -28.966 1.00 88.38 265 SER A O 1
ATOM 2102 N N . GLU A 1 266 ? 24.311 5.350 -28.142 1.00 90.25 266 GLU A N 1
ATOM 2103 C CA . GLU A 1 266 ? 24.183 3.888 -28.191 1.00 90.25 266 GLU A CA 1
ATOM 2104 C C . GLU A 1 266 ? 23.089 3.377 -27.241 1.00 90.25 266 GLU A C 1
ATOM 2106 O O . GLU A 1 266 ? 22.271 2.551 -27.642 1.00 90.25 266 GLU A O 1
ATOM 2111 N N . PHE A 1 267 ? 22.991 3.916 -26.019 1.00 90.69 267 PHE A N 1
ATOM 2112 C CA . PHE A 1 267 ? 21.914 3.546 -25.091 1.00 90.69 267 PHE A CA 1
ATOM 2113 C C . PHE A 1 267 ? 20.543 3.982 -25.602 1.00 90.69 267 PHE A C 1
ATOM 2115 O O . PHE A 1 267 ? 19.574 3.241 -25.443 1.00 90.69 267 PHE A O 1
ATOM 2122 N N . TYR A 1 268 ? 20.465 5.158 -26.230 1.00 91.38 268 TYR A N 1
ATOM 2123 C CA . TYR A 1 268 ? 19.233 5.655 -26.838 1.00 91.38 268 TYR A CA 1
ATOM 2124 C C . TYR A 1 268 ? 18.775 4.758 -27.983 1.00 91.38 268 TYR A C 1
ATOM 2126 O O . TYR A 1 268 ? 17.615 4.345 -28.030 1.00 91.38 268 TYR A O 1
ATOM 2134 N N . LYS A 1 269 ? 19.701 4.411 -28.881 1.00 92.25 269 LYS A N 1
ATOM 2135 C CA . LYS A 1 269 ? 19.445 3.519 -30.010 1.00 92.25 269 LYS A CA 1
ATOM 2136 C C . LYS A 1 269 ? 18.991 2.140 -29.535 1.00 92.25 269 LYS A C 1
ATOM 2138 O O . LYS A 1 269 ? 17.959 1.659 -29.991 1.00 92.25 269 LYS A O 1
ATOM 2143 N N . GLU A 1 270 ? 19.712 1.549 -28.581 1.00 92.69 270 GLU A N 1
ATOM 2144 C CA . GLU A 1 270 ? 19.384 0.244 -28.000 1.00 92.69 270 GLU A CA 1
ATOM 2145 C C . GLU A 1 270 ? 17.993 0.246 -27.345 1.00 92.69 270 GLU A C 1
ATOM 2147 O O . GLU A 1 270 ? 17.193 -0.663 -27.557 1.00 92.69 270 GLU A O 1
ATOM 2152 N N . PHE A 1 271 ? 17.684 1.265 -26.538 1.00 93.81 271 PHE A N 1
ATOM 2153 C CA . PHE A 1 271 ? 16.403 1.338 -25.837 1.00 93.81 271 PHE A CA 1
ATOM 2154 C C . PHE A 1 271 ? 15.237 1.588 -26.802 1.00 93.81 271 PHE A C 1
ATOM 2156 O O . PHE A 1 271 ? 14.182 0.973 -26.660 1.00 93.81 271 PHE A O 1
ATOM 2163 N N . THR A 1 272 ? 15.444 2.425 -27.821 1.00 92.50 272 THR A N 1
ATOM 2164 C CA . THR A 1 272 ? 14.450 2.682 -28.873 1.00 92.50 272 THR A CA 1
ATOM 2165 C C . THR A 1 272 ? 14.154 1.419 -29.679 1.00 92.50 272 THR A C 1
ATOM 2167 O O . THR A 1 272 ? 12.991 1.106 -29.896 1.00 92.50 272 THR A O 1
ATOM 2170 N N . GLU A 1 273 ? 15.175 0.644 -30.060 1.00 93.06 273 GLU A N 1
ATOM 2171 C CA . GLU A 1 273 ? 14.990 -0.631 -30.769 1.00 93.06 273 GLU A CA 1
ATOM 2172 C C . GLU A 1 273 ? 14.136 -1.618 -29.957 1.00 93.06 273 GLU A C 1
ATOM 2174 O O . GLU A 1 273 ? 13.217 -2.242 -30.491 1.00 93.06 273 GLU A O 1
ATOM 2179 N N . ARG A 1 274 ? 14.373 -1.710 -28.642 1.00 93.50 274 ARG A N 1
ATOM 2180 C CA . ARG A 1 274 ? 13.561 -2.539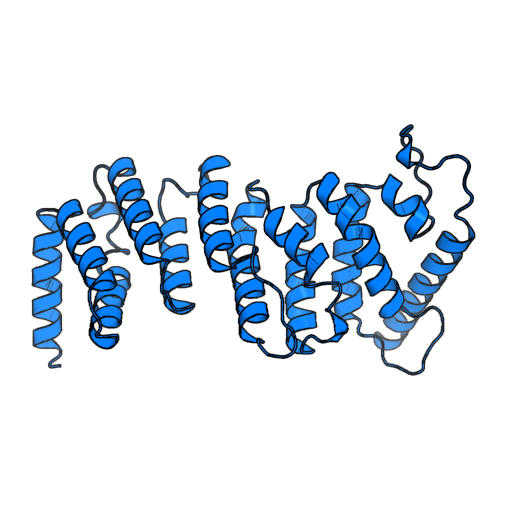 -27.737 1.00 93.50 274 ARG A CA 1
ATOM 2181 C C . ARG A 1 274 ? 12.100 -2.086 -27.692 1.00 93.50 274 ARG A C 1
ATOM 2183 O O . ARG A 1 274 ? 11.216 -2.936 -27.738 1.00 93.50 274 ARG A O 1
ATOM 2190 N N . LEU A 1 275 ? 11.838 -0.779 -27.630 1.00 93.06 275 LEU A N 1
ATOM 2191 C CA . LEU A 1 275 ? 10.473 -0.237 -27.643 1.00 93.06 275 LEU A CA 1
ATOM 2192 C C . LEU A 1 275 ? 9.758 -0.510 -28.972 1.00 93.06 275 LEU A C 1
ATOM 2194 O O . LEU A 1 275 ? 8.611 -0.951 -28.955 1.00 93.06 275 LEU A O 1
ATOM 2198 N N . THR A 1 276 ? 10.439 -0.329 -30.106 1.00 91.69 276 THR A N 1
ATOM 2199 C CA . THR A 1 276 ? 9.889 -0.662 -31.430 1.00 91.69 276 THR A CA 1
ATOM 2200 C C . THR A 1 276 ? 9.511 -2.141 -31.514 1.00 91.69 276 THR A C 1
ATOM 2202 O O . THR A 1 276 ? 8.425 -2.475 -31.981 1.00 91.69 276 THR A O 1
ATOM 2205 N N . ASN A 1 277 ? 10.351 -3.038 -30.985 1.00 90.25 277 ASN A N 1
ATOM 2206 C CA . ASN A 1 277 ? 10.038 -4.467 -30.937 1.00 90.25 277 ASN A CA 1
ATOM 2207 C C . ASN A 1 277 ? 8.769 -4.760 -30.118 1.00 90.25 277 ASN A C 1
ATOM 2209 O O . ASN A 1 277 ? 7.957 -5.587 -30.529 1.00 90.25 277 ASN A O 1
ATOM 2213 N N . VAL A 1 278 ? 8.592 -4.097 -28.969 1.00 91.31 278 VAL A N 1
ATOM 2214 C CA . VAL A 1 278 ? 7.379 -4.227 -28.139 1.00 91.31 278 VAL A CA 1
ATOM 2215 C C . VAL A 1 278 ? 6.150 -3.740 -28.906 1.00 91.31 278 VAL A C 1
ATOM 2217 O O . VAL A 1 278 ? 5.123 -4.418 -28.910 1.00 91.31 278 VAL A O 1
ATOM 2220 N N . GLU A 1 279 ? 6.248 -2.595 -29.583 1.00 90.94 279 GLU A N 1
ATOM 2221 C CA . GLU A 1 279 ? 5.162 -2.037 -30.392 1.00 90.94 279 GLU A CA 1
ATOM 2222 C C . GLU A 1 279 ? 4.756 -2.988 -31.532 1.00 90.94 279 GLU A C 1
ATOM 2224 O O . GLU A 1 279 ? 3.570 -3.282 -31.704 1.00 90.94 279 GLU A O 1
ATOM 2229 N N . ASP A 1 280 ? 5.729 -3.518 -32.276 1.00 89.44 280 ASP A N 1
ATOM 2230 C CA . ASP A 1 280 ? 5.491 -4.446 -33.384 1.00 89.44 280 ASP A CA 1
ATOM 2231 C C . ASP A 1 280 ? 4.857 -5.760 -32.916 1.00 89.44 280 ASP A C 1
ATOM 2233 O O . ASP A 1 280 ? 3.924 -6.262 -33.552 1.00 89.44 280 ASP A O 1
ATOM 2237 N N . LEU A 1 281 ? 5.327 -6.311 -31.792 1.00 88.19 281 LEU A N 1
ATOM 2238 C CA . LEU A 1 281 ? 4.747 -7.513 -31.192 1.00 88.19 281 LEU A CA 1
ATOM 2239 C C . LEU A 1 281 ? 3.318 -7.258 -30.703 1.00 88.19 281 LEU A C 1
ATOM 2241 O O . LEU A 1 281 ? 2.435 -8.064 -30.973 1.00 88.19 281 LEU A O 1
ATOM 2245 N N . THR A 1 282 ? 3.062 -6.113 -30.066 1.00 86.81 282 THR A N 1
ATOM 2246 C CA . THR A 1 282 ? 1.717 -5.735 -29.601 1.00 86.81 282 THR A CA 1
ATOM 2247 C C . THR A 1 282 ? 0.742 -5.640 -30.778 1.00 86.81 282 THR A C 1
ATOM 2249 O O . THR A 1 282 ? -0.339 -6.226 -30.743 1.00 86.81 282 THR A O 1
ATOM 2252 N N . LYS A 1 283 ? 1.142 -4.976 -31.874 1.00 87.88 283 LYS A N 1
ATOM 2253 C CA . LYS A 1 283 ? 0.340 -4.883 -33.107 1.00 87.88 283 LYS A CA 1
ATOM 2254 C C . LYS A 1 283 ? 0.076 -6.242 -33.753 1.00 87.88 283 LYS A C 1
ATOM 2256 O O . LYS A 1 283 ? -0.956 -6.398 -34.400 1.00 87.88 283 LYS A O 1
ATOM 2261 N N . ALA A 1 284 ? 1.006 -7.189 -33.639 1.00 86.06 284 ALA A N 1
ATOM 2262 C CA . ALA A 1 284 ? 0.829 -8.539 -34.160 1.00 86.06 284 ALA A CA 1
ATOM 2263 C C . ALA A 1 284 ? -0.180 -9.349 -33.331 1.00 86.06 284 ALA A C 1
ATOM 2265 O O . ALA A 1 284 ? -0.987 -10.055 -33.919 1.00 86.06 284 ALA A O 1
ATOM 2266 N N . THR A 1 285 ? -0.176 -9.208 -32.002 1.00 82.38 285 THR A N 1
ATOM 2267 C CA . THR A 1 285 ? -1.109 -9.905 -31.095 1.00 82.38 285 THR A CA 1
ATOM 2268 C C . THR A 1 285 ? -2.536 -9.342 -31.147 1.00 82.38 285 THR A C 1
ATOM 2270 O O . THR A 1 285 ? -3.490 -10.046 -30.837 1.00 82.38 285 THR A O 1
ATOM 2273 N N . MET A 1 286 ? -2.700 -8.068 -31.522 1.00 78.81 286 MET A N 1
ATOM 2274 C CA . MET A 1 286 ? -4.013 -7.415 -31.661 1.00 78.81 286 MET A CA 1
ATOM 2275 C C . MET A 1 286 ? -4.718 -7.686 -33.004 1.00 78.81 286 MET A C 1
ATOM 2277 O O . MET A 1 286 ? -5.856 -7.244 -33.178 1.00 78.81 286 MET A O 1
ATOM 2281 N N . LYS A 1 287 ? -4.045 -8.333 -33.963 1.00 60.28 287 LYS A N 1
ATOM 2282 C CA . LYS A 1 287 ? -4.594 -8.714 -35.274 1.00 60.28 287 LYS A CA 1
ATOM 2283 C C . LYS A 1 287 ? -5.137 -10.134 -35.249 1.00 60.28 287 LYS A C 1
ATOM 2285 O O . LYS A 1 287 ? -6.169 -10.345 -35.921 1.00 60.28 287 LYS A O 1
#

Sequence (287 aa):
EESVERDAVHQAFMSLFRQDTKASLTALFKHTEATTDDQIRDKVLNYIRDKVFPLKGELLKPQEEMERHITDLIKKSLGDVSGGEFNMFMDFLTSLSIFGGKASQERMQELVEIVEGQADLDSQFDVTGDTDHIDRFISCLQTALPFFARGAPGSKFLNYTNKHILPAFDKLPEQRKLDLLRALAEISPCTTAQVARQMLPAVVQLLKKYMPARKTGEEMNFTYVECLLYVLHHLAHKAPNATNSLCGYKIVTGQPSDRVGEDFSEFYKEFTERLTNVEDLTKATMK